Protein AF-R7URM2-F1 (afdb_monomer)

Structure (mmCIF, N/CA/C/O backbone):
data_AF-R7URM2-F1
#
_entry.id   AF-R7URM2-F1
#
loop_
_atom_site.group_PDB
_atom_site.id
_atom_site.type_symbol
_atom_site.label_atom_id
_atom_site.label_alt_id
_atom_site.label_comp_id
_atom_site.label_asym_id
_atom_site.label_entity_id
_atom_site.label_seq_id
_atom_site.pdbx_PDB_ins_code
_atom_site.Cartn_x
_atom_site.Cartn_y
_atom_site.Cartn_z
_atom_site.occupancy
_atom_site.B_iso_or_equiv
_atom_site.auth_seq_id
_atom_site.auth_comp_id
_atom_site.auth_asym_id
_atom_site.auth_atom_id
_atom_site.pdbx_PDB_model_num
ATOM 1 N N . MET A 1 1 ? 56.863 5.793 -60.983 1.00 62.78 1 MET A N 1
ATOM 2 C CA . MET A 1 1 ? 55.688 6.702 -61.027 1.00 62.78 1 MET A CA 1
ATOM 3 C C . MET A 1 1 ? 54.328 5.984 -60.903 1.00 62.78 1 MET A C 1
ATOM 5 O O . MET A 1 1 ? 53.513 6.451 -60.119 1.00 62.78 1 MET A O 1
ATOM 9 N N . LYS A 1 2 ? 54.065 4.848 -61.581 1.00 75.06 2 LYS A N 1
ATOM 10 C CA . LYS A 1 2 ? 52.744 4.160 -61.573 1.00 75.06 2 LYS A CA 1
ATOM 11 C C . LYS A 1 2 ? 52.241 3.665 -60.198 1.00 75.06 2 LYS A C 1
ATOM 13 O O . LYS A 1 2 ? 51.078 3.870 -59.874 1.00 75.06 2 LYS A O 1
ATOM 18 N N . MET A 1 3 ? 53.101 3.089 -59.351 1.00 89.75 3 MET A N 1
ATOM 19 C CA . MET A 1 3 ? 52.667 2.522 -58.055 1.00 89.75 3 MET A CA 1
ATOM 20 C C . MET A 1 3 ? 52.126 3.564 -57.066 1.00 89.75 3 MET A C 1
ATOM 22 O O . MET A 1 3 ? 51.114 3.325 -56.411 1.00 89.75 3 MET A O 1
ATOM 26 N N . LYS A 1 4 ? 52.743 4.754 -56.998 1.00 92.50 4 LYS A N 1
ATOM 27 C CA . LYS A 1 4 ? 52.249 5.859 -56.154 1.00 92.50 4 LYS A CA 1
ATOM 28 C C . LYS A 1 4 ? 50.859 6.328 -56.598 1.00 92.50 4 LYS A C 1
ATOM 30 O O . LYS A 1 4 ? 50.016 6.628 -55.757 1.00 92.50 4 LYS A O 1
ATOM 35 N N . HIS A 1 5 ? 50.609 6.352 -57.908 1.00 93.31 5 HIS A N 1
ATOM 36 C CA . HIS A 1 5 ? 49.304 6.701 -58.464 1.00 93.31 5 HIS A CA 1
ATOM 37 C C . HIS A 1 5 ? 48.225 5.686 -58.053 1.00 93.31 5 HIS A C 1
ATOM 39 O O . HIS A 1 5 ? 47.186 6.092 -57.536 1.00 93.31 5 HIS A O 1
ATOM 45 N N . TYR A 1 6 ? 48.489 4.382 -58.189 1.00 94.81 6 TYR A N 1
ATOM 46 C CA . TYR A 1 6 ? 47.536 3.344 -57.776 1.00 94.81 6 TYR A CA 1
ATOM 47 C C . TYR A 1 6 ? 47.271 3.346 -56.273 1.00 94.81 6 TYR A C 1
ATOM 49 O O . TYR A 1 6 ? 46.119 3.248 -55.858 1.00 94.81 6 TYR A O 1
ATOM 57 N N . HIS A 1 7 ? 48.302 3.548 -55.451 1.00 95.75 7 HIS A N 1
ATOM 58 C CA . HIS A 1 7 ? 48.122 3.676 -54.008 1.00 95.75 7 HIS A CA 1
ATOM 59 C C . HIS A 1 7 ? 47.231 4.881 -53.645 1.00 95.75 7 HIS A C 1
ATOM 61 O O . HIS A 1 7 ? 46.330 4.774 -52.810 1.00 95.75 7 HIS A O 1
ATOM 67 N N . ARG A 1 8 ? 47.407 6.020 -54.331 1.00 95.69 8 ARG A N 1
ATOM 68 C CA . ARG A 1 8 ? 46.547 7.205 -54.171 1.00 95.69 8 ARG A CA 1
ATOM 69 C C . ARG A 1 8 ? 45.092 6.947 -54.586 1.00 95.69 8 ARG A C 1
ATOM 71 O O . ARG A 1 8 ? 44.169 7.428 -53.930 1.00 95.69 8 ARG A O 1
ATOM 78 N N . MET A 1 9 ? 44.865 6.190 -55.658 1.00 95.88 9 MET A N 1
ATOM 79 C CA . MET A 1 9 ? 43.507 5.815 -56.073 1.00 95.88 9 MET A CA 1
ATOM 80 C C . MET A 1 9 ? 42.862 4.849 -55.069 1.00 95.88 9 MET A C 1
ATOM 82 O O . MET A 1 9 ? 41.741 5.089 -54.622 1.00 95.88 9 MET A O 1
ATOM 86 N N . ALA A 1 10 ? 43.595 3.825 -54.622 1.00 96.19 10 ALA A N 1
ATOM 87 C CA . ALA A 1 10 ? 43.115 2.855 -53.638 1.00 96.19 10 ALA A CA 1
ATOM 88 C C . ALA A 1 10 ? 42.729 3.519 -52.306 1.00 96.19 10 ALA A C 1
ATOM 90 O O . ALA A 1 10 ? 41.652 3.263 -51.772 1.00 96.19 10 ALA A O 1
ATOM 91 N N . THR A 1 11 ? 43.563 4.426 -51.794 1.00 96.50 11 THR A N 1
ATOM 92 C CA . THR A 1 11 ? 43.277 5.176 -50.556 1.00 96.50 11 THR A CA 1
ATOM 93 C C . THR A 1 11 ? 42.052 6.084 -50.686 1.00 96.50 11 THR A C 1
ATOM 95 O O . THR A 1 11 ? 41.256 6.168 -49.750 1.00 96.50 11 THR A O 1
ATOM 98 N N . THR A 1 12 ? 41.837 6.706 -51.850 1.00 96.88 12 THR A N 1
ATOM 99 C CA . THR A 1 12 ? 40.620 7.491 -52.133 1.00 96.88 12 THR A CA 1
ATOM 100 C C . THR A 1 12 ? 39.363 6.618 -52.083 1.00 96.88 12 THR A C 1
ATOM 102 O O . THR A 1 12 ? 38.385 6.982 -51.422 1.00 96.88 12 THR A O 1
ATOM 105 N N . ILE A 1 13 ? 39.400 5.439 -52.714 1.00 96.69 13 ILE A N 1
ATOM 106 C CA . ILE A 1 13 ? 38.293 4.466 -52.709 1.00 96.69 13 ILE A CA 1
ATOM 107 C C . ILE A 1 13 ? 38.030 3.952 -51.286 1.00 96.69 13 ILE A C 1
ATOM 109 O O . ILE A 1 13 ? 36.896 3.941 -50.813 1.00 96.69 13 ILE A O 1
ATOM 113 N N . GLN A 1 14 ? 39.078 3.591 -50.547 1.00 97.00 14 GLN A N 1
ATOM 114 C CA . GLN A 1 14 ? 38.947 3.109 -49.171 1.00 97.00 14 GLN A CA 1
ATOM 115 C C . GLN A 1 14 ? 38.385 4.184 -48.233 1.00 97.00 14 GLN A C 1
ATOM 117 O O . GLN A 1 14 ? 37.524 3.888 -47.405 1.00 97.00 14 GLN A O 1
ATOM 122 N N . LYS A 1 15 ? 38.839 5.438 -48.353 1.00 97.12 15 LYS A N 1
ATOM 123 C CA . LYS A 1 15 ? 38.337 6.563 -47.549 1.00 97.12 15 LYS A CA 1
ATOM 124 C C . LYS A 1 15 ? 36.860 6.836 -47.830 1.00 97.12 15 LYS A C 1
ATOM 126 O O . LYS A 1 15 ? 36.086 7.017 -46.890 1.00 97.12 15 LYS A O 1
ATOM 131 N N . THR A 1 16 ? 36.469 6.865 -49.103 1.00 96.56 16 THR A N 1
ATOM 132 C CA . THR A 1 16 ? 35.073 7.098 -49.505 1.00 96.56 16 THR A CA 1
ATOM 133 C C . THR A 1 16 ? 34.161 5.966 -49.040 1.00 96.56 16 THR A C 1
ATOM 135 O O . THR A 1 16 ? 33.130 6.247 -48.425 1.00 96.56 16 THR A O 1
ATOM 138 N N . TRP A 1 17 ? 34.578 4.707 -49.207 1.00 96.94 17 TRP A N 1
ATOM 139 C CA . TRP A 1 17 ? 33.838 3.546 -48.708 1.00 96.94 17 TRP A CA 1
ATOM 140 C C . TRP A 1 17 ? 33.689 3.549 -47.185 1.00 96.94 17 TRP A C 1
ATOM 142 O O . TRP A 1 17 ? 32.575 3.420 -46.683 1.00 96.94 17 TRP A O 1
ATOM 152 N N . ARG A 1 18 ? 34.779 3.766 -46.433 1.00 96.31 18 ARG A N 1
ATOM 153 C CA . ARG A 1 18 ? 34.731 3.851 -44.961 1.00 96.31 18 ARG A CA 1
ATOM 154 C C . ARG A 1 18 ? 33.783 4.957 -44.499 1.00 96.31 18 ARG A C 1
ATOM 156 O O . ARG A 1 18 ? 32.964 4.727 -43.618 1.00 96.31 18 ARG A O 1
ATOM 163 N N . GLY A 1 19 ? 33.835 6.131 -45.132 1.00 95.06 19 GLY A N 1
ATOM 164 C CA . GLY A 1 19 ? 32.921 7.234 -44.827 1.00 95.06 19 GLY A CA 1
ATOM 165 C C . GLY A 1 19 ? 31.451 6.897 -45.100 1.00 95.06 19 GLY A C 1
ATOM 166 O O . GLY A 1 19 ? 30.586 7.223 -44.287 1.00 95.06 19 GLY A O 1
ATOM 167 N N . PHE A 1 20 ? 31.162 6.233 -46.221 1.00 94.19 20 PHE A N 1
ATOM 168 C CA . PHE A 1 20 ? 29.819 5.744 -46.542 1.00 94.19 20 PHE A CA 1
ATOM 169 C C . PHE A 1 20 ? 29.335 4.704 -45.523 1.00 94.19 20 PHE A C 1
ATOM 171 O O . PHE A 1 20 ? 28.251 4.860 -44.961 1.00 94.19 20 PHE A O 1
ATOM 178 N N . TYR A 1 21 ? 30.156 3.690 -45.243 1.00 95.06 21 TYR A N 1
ATOM 179 C CA . TYR A 1 21 ? 29.833 2.605 -44.321 1.00 95.06 21 TYR A CA 1
ATOM 180 C C . TYR A 1 21 ? 29.508 3.137 -42.923 1.00 95.06 21 TYR A C 1
ATOM 182 O O . TYR A 1 21 ? 28.453 2.824 -42.373 1.00 95.06 21 TYR A O 1
ATOM 190 N N . THR A 1 22 ? 30.359 4.011 -42.376 1.00 94.75 22 THR A N 1
ATOM 191 C CA . THR A 1 22 ? 30.149 4.582 -41.042 1.00 94.75 22 THR A CA 1
ATOM 192 C C . THR A 1 22 ? 28.857 5.392 -40.973 1.00 94.75 22 THR A C 1
ATOM 194 O O . THR A 1 22 ? 28.083 5.201 -40.042 1.00 94.75 22 THR A O 1
ATOM 197 N N . ARG A 1 23 ? 28.564 6.254 -41.957 1.00 92.12 23 ARG A N 1
ATOM 198 C CA . ARG A 1 23 ? 27.331 7.066 -41.950 1.00 92.12 23 ARG A CA 1
ATOM 199 C C . ARG A 1 23 ? 26.058 6.238 -42.122 1.00 92.12 23 ARG A C 1
ATOM 201 O O . ARG A 1 23 ? 25.012 6.638 -41.623 1.00 92.12 23 ARG A O 1
ATOM 208 N N . LYS A 1 24 ? 26.134 5.111 -42.833 1.00 90.56 24 LYS A N 1
ATOM 209 C CA . LYS A 1 24 ? 24.971 4.258 -43.093 1.00 90.56 24 LYS A CA 1
ATOM 210 C C . LYS A 1 24 ? 24.698 3.270 -41.958 1.00 90.56 24 LYS A C 1
ATOM 212 O O . LYS A 1 24 ? 23.541 3.122 -41.573 1.00 90.56 24 LYS A O 1
ATOM 217 N N . TYR A 1 25 ? 25.737 2.618 -41.435 1.00 91.25 25 TYR A N 1
ATOM 218 C CA . TYR A 1 25 ? 25.585 1.456 -40.551 1.00 91.25 25 TYR A CA 1
ATOM 219 C C . TYR A 1 25 ? 26.038 1.679 -39.107 1.00 91.25 25 TYR A C 1
ATOM 221 O O . TYR A 1 25 ? 25.543 0.991 -38.224 1.00 91.25 25 TYR A O 1
ATOM 229 N N . VAL A 1 26 ? 26.950 2.620 -38.846 1.00 91.69 26 VAL A N 1
ATOM 230 C CA . VAL A 1 26 ? 27.493 2.838 -37.491 1.00 91.69 26 VAL A CA 1
ATOM 231 C C . VAL A 1 26 ? 26.848 4.060 -36.839 1.00 91.69 26 VAL A C 1
ATOM 233 O O . VAL A 1 26 ? 26.202 3.958 -35.802 1.00 91.69 26 VAL A O 1
ATOM 236 N N . SER A 1 27 ? 26.973 5.218 -37.483 1.00 90.31 27 SER A N 1
ATOM 237 C CA . SER A 1 27 ? 26.549 6.521 -36.970 1.00 90.31 27 SER A CA 1
ATOM 238 C C . SER A 1 27 ? 25.488 7.132 -37.879 1.00 90.31 27 SER A C 1
ATOM 240 O O . SER A 1 27 ? 25.691 8.191 -38.477 1.00 90.31 27 SER A O 1
ATOM 242 N N . ASN A 1 28 ? 24.351 6.445 -38.007 1.00 92.12 28 ASN A N 1
ATOM 243 C CA . ASN A 1 28 ? 23.217 6.956 -38.769 1.00 92.12 28 ASN A CA 1
ATOM 244 C C . ASN A 1 28 ? 22.539 8.099 -37.995 1.00 92.12 28 ASN A C 1
ATOM 246 O O . ASN A 1 28 ? 21.813 7.899 -37.022 1.00 92.12 28 ASN A O 1
ATOM 250 N N . TYR A 1 29 ? 22.811 9.324 -38.439 1.00 90.88 29 TYR A N 1
ATOM 251 C CA . TYR A 1 29 ? 22.284 10.543 -37.831 1.00 90.88 29 TYR A CA 1
ATOM 252 C C . TYR A 1 29 ? 20.750 10.583 -37.832 1.00 90.88 29 TYR A C 1
ATOM 254 O O . TYR A 1 29 ? 20.144 10.925 -36.820 1.00 90.88 29 TYR A O 1
ATOM 262 N N . TYR A 1 30 ? 20.115 10.205 -38.944 1.00 93.00 30 TYR A N 1
ATOM 263 C CA . TYR A 1 30 ? 18.665 10.319 -39.098 1.00 93.00 30 TYR A CA 1
ATOM 264 C C . TYR A 1 30 ? 17.908 9.311 -38.234 1.00 93.00 30 TYR A C 1
ATOM 266 O O . TYR A 1 30 ? 16.884 9.666 -37.653 1.00 93.00 30 TYR A O 1
ATOM 274 N N . SER A 1 31 ? 18.412 8.079 -38.103 1.00 93.19 31 SER A N 1
ATOM 275 C CA . SER A 1 31 ? 17.797 7.098 -37.202 1.00 93.19 31 SER A CA 1
ATOM 276 C C . SER A 1 31 ? 17.913 7.542 -35.745 1.00 93.19 31 SER A C 1
ATOM 278 O O . SER A 1 31 ? 16.924 7.508 -35.015 1.00 93.19 31 SER A O 1
ATOM 280 N N . ARG A 1 32 ? 19.087 8.042 -35.335 1.00 93.94 32 ARG A N 1
ATOM 281 C CA . ARG A 1 32 ? 19.296 8.574 -33.984 1.00 93.94 32 ARG A CA 1
ATOM 282 C C . ARG A 1 32 ? 18.416 9.792 -33.706 1.00 93.94 32 ARG A C 1
ATOM 284 O O . ARG A 1 32 ? 17.841 9.875 -32.628 1.00 93.94 32 ARG A O 1
ATOM 291 N N . LYS A 1 33 ? 18.282 10.710 -34.667 1.00 96.12 33 LYS A N 1
ATOM 292 C CA . LYS A 1 33 ? 17.407 11.883 -34.548 1.00 96.12 33 LYS A CA 1
ATOM 293 C C . LYS A 1 33 ? 15.951 11.467 -34.316 1.00 96.12 33 LYS A C 1
ATOM 295 O O . LYS A 1 33 ? 15.367 11.896 -33.329 1.00 96.12 33 LYS A O 1
ATOM 300 N N . ARG A 1 34 ? 15.417 10.556 -35.140 1.00 96.62 34 ARG A N 1
ATOM 301 C CA . ARG A 1 34 ? 14.052 10.020 -34.974 1.00 96.62 34 ARG A CA 1
ATOM 302 C C . ARG A 1 34 ? 13.847 9.338 -33.624 1.00 96.62 34 ARG A C 1
ATOM 304 O O . ARG A 1 34 ? 12.803 9.501 -33.007 1.00 96.62 34 ARG A O 1
ATOM 311 N N . TYR A 1 35 ? 14.839 8.579 -33.160 1.00 96.75 35 TYR A N 1
ATOM 312 C CA . TYR A 1 35 ? 14.781 7.942 -31.847 1.00 96.75 35 TYR A CA 1
ATOM 313 C C . TYR A 1 35 ? 14.684 8.972 -30.714 1.00 96.75 35 TYR A C 1
ATOM 315 O O . TYR A 1 35 ? 13.830 8.841 -29.843 1.00 96.75 35 TYR A O 1
ATOM 323 N N . LEU A 1 36 ? 15.522 10.013 -30.743 1.00 98.00 36 LEU A N 1
ATOM 324 C CA . LEU A 1 36 ? 15.504 11.074 -29.733 1.00 98.00 36 LEU A CA 1
ATOM 325 C C . LEU A 1 36 ? 14.204 11.888 -29.767 1.00 98.00 36 LEU A C 1
ATOM 327 O O . LEU A 1 36 ? 13.668 12.214 -28.713 1.00 98.00 36 LEU A O 1
ATOM 331 N N . GLU A 1 37 ? 13.670 12.174 -30.954 1.00 97.94 37 GLU A N 1
ATOM 332 C CA . GLU A 1 37 ? 12.354 12.810 -31.111 1.00 97.94 37 GLU A CA 1
ATOM 333 C C . GLU A 1 37 ? 11.242 11.934 -30.517 1.00 97.94 37 GLU A C 1
ATOM 335 O O . GLU A 1 37 ? 10.416 12.422 -29.749 1.00 97.94 37 GLU A O 1
ATOM 340 N N . GLY A 1 38 ? 11.268 10.625 -30.786 1.00 98.12 38 GLY A N 1
ATOM 341 C CA . GLY A 1 38 ? 10.330 9.674 -30.192 1.00 98.12 38 GLY A CA 1
ATOM 342 C C . GLY A 1 38 ? 10.449 9.580 -28.669 1.00 98.12 38 GLY A C 1
ATOM 343 O O . GLY A 1 38 ? 9.434 9.490 -27.984 1.00 98.12 38 GLY A O 1
ATOM 344 N N . LEU A 1 39 ? 11.668 9.640 -28.120 1.00 98.12 39 LEU A N 1
ATOM 345 C CA . LEU A 1 39 ? 11.875 9.708 -26.671 1.00 98.12 39 LEU A CA 1
ATOM 346 C C . LEU A 1 39 ? 11.301 10.987 -26.066 1.00 98.12 39 LEU A C 1
ATOM 348 O O . LEU A 1 39 ? 10.714 10.925 -24.993 1.00 98.12 39 LEU A O 1
ATOM 352 N N . LYS A 1 40 ? 11.443 12.128 -26.746 1.00 98.06 40 LYS A N 1
ATOM 353 C CA . LYS A 1 40 ? 10.883 13.395 -26.272 1.00 98.06 40 LYS A CA 1
ATOM 354 C C . LYS A 1 40 ? 9.361 13.303 -26.131 1.00 98.06 40 LYS A C 1
ATOM 356 O O . LYS A 1 40 ? 8.845 13.610 -25.065 1.00 98.06 40 LYS A O 1
ATOM 361 N N . ILE A 1 41 ? 8.683 12.789 -27.158 1.00 97.88 41 ILE A N 1
ATOM 362 C CA . ILE A 1 41 ? 7.225 12.592 -27.143 1.00 97.88 41 ILE A CA 1
ATOM 363 C C . ILE A 1 41 ? 6.817 11.628 -26.021 1.00 97.88 41 ILE A C 1
ATOM 365 O O . ILE A 1 41 ? 5.881 11.900 -25.280 1.00 97.88 41 ILE A O 1
ATOM 369 N N . LYS A 1 42 ? 7.535 10.508 -25.854 1.00 98.25 42 LYS A N 1
ATOM 370 C CA . LYS A 1 42 ? 7.252 9.553 -24.770 1.00 98.25 42 LYS A CA 1
ATOM 371 C C . LYS A 1 42 ? 7.427 10.164 -23.383 1.00 98.25 42 LYS A C 1
ATOM 373 O O . LYS A 1 42 ? 6.624 9.882 -22.505 1.00 98.25 42 LYS A O 1
ATOM 378 N N . ASN A 1 43 ? 8.460 10.980 -23.190 1.00 98.12 43 ASN A N 1
ATOM 379 C CA . ASN A 1 43 ? 8.671 11.671 -21.924 1.00 98.12 43 ASN A CA 1
ATOM 380 C C . ASN A 1 43 ? 7.540 12.664 -21.642 1.00 98.12 43 ASN A C 1
ATOM 382 O O . ASN A 1 43 ? 7.078 12.717 -20.513 1.00 98.12 43 ASN A O 1
ATOM 386 N N . GLU A 1 44 ? 7.080 13.412 -22.648 1.00 98.12 44 GLU A N 1
ATOM 387 C CA . GLU A 1 44 ? 5.936 14.325 -22.505 1.00 98.12 44 GLU A CA 1
ATOM 388 C C . GLU A 1 44 ? 4.661 13.565 -22.106 1.00 98.12 44 GLU A C 1
ATOM 390 O O . GLU A 1 44 ? 3.993 13.959 -21.157 1.00 98.12 44 GLU A O 1
ATOM 395 N N . ILE A 1 45 ? 4.375 12.424 -22.745 1.00 98.19 45 ILE A N 1
ATOM 396 C CA . ILE A 1 45 ? 3.242 11.561 -22.370 1.00 98.19 45 ILE A CA 1
ATOM 397 C C . ILE A 1 45 ? 3.382 11.069 -20.924 1.00 98.19 45 ILE A C 1
ATOM 399 O O . ILE A 1 45 ? 2.447 11.196 -20.143 1.00 98.19 45 ILE A O 1
ATOM 403 N N . MET A 1 46 ? 4.558 10.557 -20.551 1.00 98.25 46 MET A N 1
ATOM 404 C CA . MET A 1 46 ? 4.808 10.049 -19.200 1.00 98.25 46 MET A CA 1
ATOM 405 C C . MET A 1 46 ? 4.648 11.142 -18.135 1.00 98.25 46 MET A C 1
ATOM 407 O O . MET A 1 46 ? 4.151 10.868 -17.049 1.00 98.25 46 MET A O 1
ATOM 411 N N . LEU A 1 47 ? 5.080 12.374 -18.421 1.00 98.19 47 LEU A N 1
ATOM 412 C CA . LEU A 1 47 ? 4.911 13.496 -17.497 1.00 98.19 47 LEU A CA 1
ATOM 413 C C . LEU A 1 47 ? 3.429 13.813 -17.274 1.00 98.19 47 LEU A C 1
ATOM 415 O O . LEU A 1 47 ? 3.029 13.949 -16.122 1.00 98.19 47 LEU A O 1
ATOM 419 N N . ASN A 1 48 ? 2.626 13.842 -18.340 1.00 98.06 48 ASN A N 1
ATOM 420 C CA . ASN A 1 48 ? 1.183 14.064 -18.227 1.00 98.06 48 ASN A CA 1
ATOM 421 C C . ASN A 1 48 ? 0.495 12.933 -17.442 1.00 98.06 48 ASN A C 1
ATOM 423 O O . ASN A 1 48 ? -0.302 13.200 -16.551 1.00 98.06 48 ASN A O 1
ATOM 427 N N . GLU A 1 49 ? 0.845 11.670 -17.709 1.00 98.12 49 GLU A N 1
ATOM 428 C CA . GLU A 1 49 ? 0.306 10.519 -16.964 1.00 98.12 49 GLU A CA 1
ATOM 429 C C . GLU A 1 49 ? 0.642 10.593 -15.463 1.00 98.12 49 GLU A C 1
ATOM 431 O O . GLU A 1 49 ? -0.181 10.247 -14.614 1.00 98.12 49 GLU A O 1
ATOM 436 N N . LEU A 1 50 ? 1.852 11.045 -15.118 1.00 98.12 50 LEU A N 1
ATOM 437 C CA . LEU A 1 50 ? 2.265 11.224 -13.725 1.00 98.12 50 LEU A CA 1
ATOM 438 C C . LEU A 1 50 ? 1.522 12.375 -13.039 1.00 98.12 50 LEU A C 1
ATOM 440 O O . LEU A 1 50 ? 1.219 12.260 -11.852 1.00 98.12 50 LEU A O 1
ATOM 444 N N . GLU A 1 51 ? 1.241 13.456 -13.763 1.00 97.94 51 GLU A N 1
ATOM 445 C CA . GLU A 1 51 ? 0.457 14.589 -13.267 1.00 97.94 51 GLU A CA 1
ATOM 446 C C . GLU A 1 51 ? -0.991 14.167 -12.984 1.00 97.94 51 GLU A C 1
ATOM 448 O O . GLU A 1 51 ? -1.457 14.315 -11.855 1.00 97.94 51 GLU A O 1
ATOM 453 N N . GLU A 1 52 ? -1.654 13.510 -13.940 1.00 97.88 52 GLU A N 1
ATOM 454 C CA . GLU A 1 52 ? -3.010 12.970 -13.758 1.00 97.88 52 GLU A CA 1
ATOM 455 C C . GLU A 1 52 ? -3.085 11.993 -12.574 1.00 97.88 52 GLU A C 1
ATOM 457 O O . GLU A 1 52 ? -4.019 12.029 -11.768 1.00 97.88 52 GLU A O 1
ATOM 462 N N . TYR A 1 53 ? -2.084 11.120 -12.428 1.00 97.88 53 TYR A N 1
ATOM 463 C CA . TYR A 1 53 ? -2.023 10.186 -11.307 1.00 97.88 53 TYR A CA 1
ATOM 464 C C . TYR A 1 53 ? -1.840 10.900 -9.961 1.00 97.88 53 TYR A C 1
ATOM 466 O O . TYR A 1 53 ? -2.436 10.493 -8.959 1.00 97.88 53 TYR A O 1
ATOM 474 N N . ALA A 1 54 ? -1.029 11.961 -9.916 1.00 97.75 54 ALA A N 1
ATOM 475 C CA . ALA A 1 54 ? -0.845 12.760 -8.710 1.00 97.75 54 ALA A CA 1
ATOM 476 C C . ALA A 1 54 ? -2.159 13.435 -8.287 1.00 97.75 54 ALA A C 1
ATOM 478 O O . ALA A 1 54 ? -2.553 13.304 -7.127 1.00 97.75 54 ALA A O 1
ATOM 479 N N . GLU A 1 55 ? -2.883 14.049 -9.227 1.00 97.81 55 GLU A N 1
ATOM 480 C CA . GLU A 1 55 ? -4.191 14.665 -8.967 1.00 97.81 55 GLU A CA 1
ATOM 481 C C . GLU A 1 55 ? -5.212 13.647 -8.441 1.00 97.81 55 GLU A C 1
ATOM 483 O O . GLU A 1 55 ? -5.886 13.882 -7.433 1.00 97.81 55 GLU A O 1
ATOM 488 N N . GLN A 1 56 ? -5.305 12.476 -9.080 1.00 96.81 56 GLN A N 1
ATOM 489 C CA . GLN A 1 56 ? -6.189 11.399 -8.630 1.00 96.81 56 GLN A CA 1
ATOM 490 C C . GLN A 1 56 ? -5.848 10.954 -7.207 1.00 96.81 56 GLN A C 1
ATOM 492 O O . GLN A 1 56 ? -6.740 10.761 -6.376 1.00 96.81 56 GLN A O 1
ATOM 497 N N . GLN A 1 57 ? -4.560 10.812 -6.903 1.00 96.38 57 GLN A N 1
ATOM 498 C CA . GLN A 1 57 ? -4.112 10.395 -5.584 1.00 96.38 57 GLN A CA 1
ATOM 499 C C . GLN A 1 57 ? -4.447 11.441 -4.516 1.00 96.38 57 GLN A C 1
ATOM 501 O O . GLN A 1 57 ? -4.904 11.072 -3.430 1.00 96.38 57 GLN A O 1
ATOM 506 N N . GLU A 1 58 ? -4.270 12.729 -4.810 1.00 97.12 58 GLU A N 1
ATOM 507 C CA . GLU A 1 58 ? -4.655 13.821 -3.915 1.00 97.12 58 GLU A CA 1
ATOM 508 C C . GLU A 1 58 ? -6.155 13.783 -3.612 1.00 97.12 58 GLU A C 1
ATOM 510 O O . GLU A 1 58 ? -6.529 13.698 -2.436 1.00 97.12 58 GLU A O 1
ATOM 515 N N . GLN A 1 59 ? -7.001 13.689 -4.642 1.00 97.00 59 GLN A N 1
ATOM 516 C CA . GLN A 1 59 ? -8.455 13.564 -4.490 1.00 97.00 59 GLN A CA 1
ATOM 517 C C . GLN A 1 59 ? -8.839 12.339 -3.652 1.00 97.00 59 GLN A C 1
ATOM 519 O O . GLN A 1 59 ? -9.649 12.430 -2.726 1.00 97.00 59 GLN A O 1
ATOM 524 N N . MET A 1 60 ? -8.225 11.182 -3.914 1.00 95.44 60 MET A N 1
ATOM 525 C CA . MET A 1 60 ? -8.458 9.974 -3.121 1.00 95.44 60 MET A CA 1
ATOM 526 C C . MET A 1 60 ? -8.058 10.165 -1.656 1.00 95.44 60 MET A C 1
ATOM 528 O O . MET A 1 60 ? -8.745 9.666 -0.757 1.00 95.44 60 MET A O 1
ATOM 532 N N . THR A 1 61 ? -6.957 10.872 -1.389 1.00 96.44 61 THR A N 1
ATOM 533 C CA . THR A 1 61 ? -6.536 11.151 -0.013 1.00 96.44 61 THR A CA 1
ATOM 534 C C . THR A 1 61 ? -7.508 12.083 0.698 1.00 96.44 61 THR A C 1
ATOM 536 O O . THR A 1 61 ? -7.784 11.861 1.876 1.00 96.44 61 THR A O 1
ATOM 539 N N . GLU A 1 62 ? -8.055 13.076 0.001 1.00 97.25 62 GLU A N 1
ATOM 540 C CA . GLU A 1 62 ? -9.028 14.023 0.540 1.00 97.25 62 GLU A CA 1
ATOM 541 C C . GLU A 1 62 ? -10.354 13.330 0.854 1.00 97.25 62 GLU A C 1
ATOM 543 O O . GLU A 1 62 ? -10.794 13.338 2.003 1.00 97.25 62 GLU A O 1
ATOM 548 N N . ILE A 1 63 ? -10.886 12.549 -0.091 1.00 97.69 63 ILE A N 1
ATOM 549 C CA . ILE A 1 63 ? -12.069 11.705 0.128 1.00 97.69 63 ILE A CA 1
ATOM 550 C C . ILE A 1 63 ? -11.856 10.765 1.323 1.00 97.69 63 ILE A C 1
ATOM 552 O O . ILE A 1 63 ? -12.742 10.583 2.162 1.00 97.69 63 ILE A O 1
ATOM 556 N N . LYS A 1 64 ? -10.671 10.155 1.442 1.00 97.44 64 LYS A N 1
ATOM 557 C CA . LYS A 1 64 ? -10.354 9.261 2.562 1.00 97.44 64 LYS A CA 1
ATOM 558 C C . LYS A 1 64 ? -10.295 10.005 3.896 1.00 97.44 64 LYS A C 1
ATOM 560 O O . LYS A 1 64 ? -10.766 9.454 4.894 1.00 97.44 64 LYS A O 1
ATOM 565 N N . LYS A 1 65 ? -9.732 11.217 3.928 1.00 97.50 65 LYS A N 1
ATOM 566 C CA . LYS A 1 65 ? -9.714 12.080 5.119 1.00 97.50 65 LYS A CA 1
ATOM 567 C C . LYS A 1 65 ? -11.138 12.440 5.536 1.00 97.50 65 LYS A C 1
ATOM 569 O O . LYS A 1 65 ? -11.463 12.255 6.704 1.00 97.50 65 LYS A O 1
ATOM 574 N N . ASP A 1 66 ? -11.997 12.825 4.597 1.00 96.88 66 ASP A N 1
ATOM 575 C CA . ASP A 1 66 ? -13.400 13.156 4.869 1.00 96.88 66 ASP A CA 1
ATOM 576 C C . ASP A 1 66 ? -14.179 11.960 5.415 1.00 96.88 66 ASP A C 1
ATOM 578 O O . ASP A 1 66 ? -14.932 12.074 6.385 1.00 96.88 66 ASP A O 1
ATOM 582 N N . ILE A 1 67 ? -13.986 10.777 4.824 1.00 97.38 67 ILE A N 1
ATOM 583 C CA . ILE A 1 67 ? -14.602 9.537 5.310 1.00 97.38 67 ILE A CA 1
ATOM 584 C C . ILE A 1 67 ? -14.115 9.215 6.726 1.00 97.38 67 ILE A C 1
ATOM 586 O O . ILE A 1 67 ? -14.918 8.820 7.572 1.00 97.38 67 ILE A O 1
ATOM 590 N N . ASP A 1 68 ? -12.819 9.360 7.001 1.00 96.94 68 ASP A N 1
ATOM 591 C CA . ASP A 1 68 ? -12.249 9.112 8.327 1.00 96.94 68 ASP A CA 1
ATOM 592 C C . ASP A 1 68 ? -12.764 10.117 9.367 1.00 96.94 68 ASP A C 1
ATOM 594 O O . ASP A 1 68 ? -13.164 9.719 10.461 1.00 96.94 68 ASP A O 1
ATOM 598 N N . GLN A 1 69 ? -12.850 11.400 9.013 1.00 95.75 69 GLN A N 1
ATOM 599 C CA . GLN A 1 69 ? -13.447 12.434 9.858 1.00 95.75 69 GLN A CA 1
ATOM 600 C C . GLN A 1 69 ? -14.918 12.131 10.157 1.00 95.75 69 GLN A C 1
ATOM 602 O O . GLN A 1 69 ? -15.308 12.123 11.325 1.00 95.75 69 GLN A O 1
ATOM 607 N N . LYS A 1 70 ? -15.719 11.780 9.141 1.00 93.44 70 LYS A N 1
ATOM 608 C CA . LYS A 1 70 ? -17.124 11.373 9.319 1.00 93.44 70 LYS A CA 1
ATOM 609 C C . LYS A 1 70 ? -17.255 10.146 10.219 1.00 93.44 70 LYS A C 1
ATOM 611 O O . LYS A 1 70 ? -18.114 10.126 11.095 1.00 93.44 70 LYS A O 1
ATOM 616 N N . LYS A 1 71 ? -16.387 9.141 10.061 1.00 93.62 71 LYS A N 1
ATOM 617 C CA . LYS A 1 71 ? -16.366 7.944 10.922 1.00 93.62 71 LYS A CA 1
ATOM 618 C C . LYS A 1 71 ? -15.9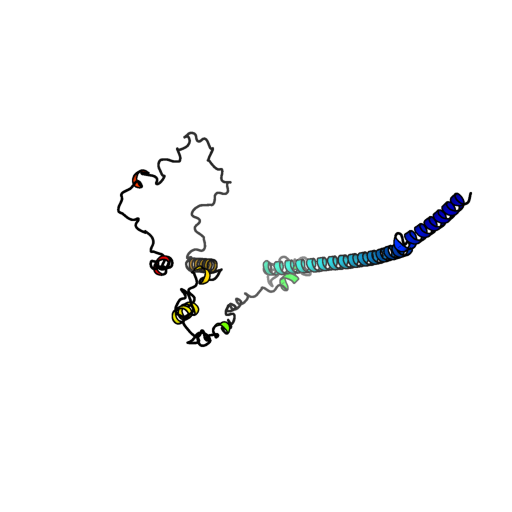87 8.268 12.362 1.00 93.62 71 LYS A C 1
ATOM 620 O O . LYS A 1 71 ? -16.591 7.722 13.284 1.00 93.62 71 LYS A O 1
ATOM 625 N N . LYS A 1 72 ? -14.992 9.133 12.570 1.00 94.50 72 LYS A N 1
ATOM 626 C CA . LYS A 1 72 ? -14.594 9.602 13.904 1.00 94.50 72 LYS A CA 1
ATOM 627 C C . LYS A 1 72 ? -15.734 10.354 14.574 1.00 94.50 72 LYS A C 1
ATOM 629 O O . LYS A 1 72 ? -16.012 10.083 15.739 1.00 94.50 72 LYS A O 1
ATOM 634 N N . LE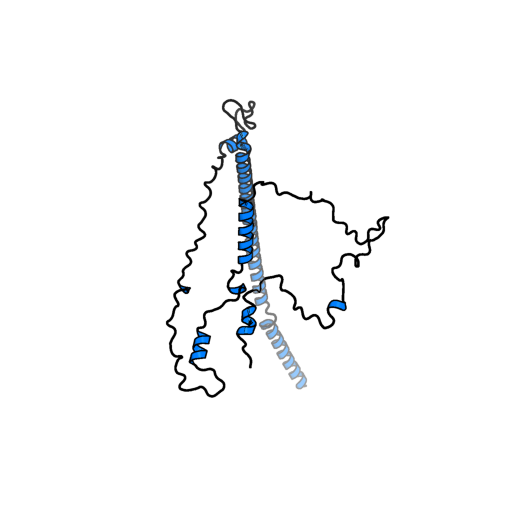U A 1 73 ? -16.406 11.229 13.829 1.00 93.50 73 LEU A N 1
ATOM 635 C CA . LEU A 1 73 ? -17.562 11.977 14.304 1.00 93.50 73 LEU A CA 1
ATOM 636 C C . LEU A 1 73 ? -18.713 11.039 14.678 1.00 93.50 73 LEU A C 1
ATOM 638 O O . LEU A 1 73 ? -19.190 11.103 15.800 1.00 93.50 73 LEU A O 1
ATOM 642 N N . ASP A 1 74 ? -19.080 10.097 13.809 1.00 92.00 74 ASP A N 1
ATOM 643 C CA . ASP A 1 74 ? -20.116 9.094 14.093 1.00 92.00 74 ASP A CA 1
ATOM 644 C C . ASP A 1 74 ? -19.762 8.242 15.325 1.00 92.00 74 ASP A C 1
ATOM 646 O O . ASP A 1 74 ? -20.561 8.084 16.246 1.00 92.00 74 ASP A O 1
ATOM 650 N N . THR A 1 75 ? -18.516 7.769 15.415 1.00 91.81 75 THR A N 1
ATOM 651 C CA . THR A 1 75 ? -18.030 7.017 16.584 1.00 91.81 75 THR A CA 1
ATOM 652 C C . THR A 1 75 ? -18.115 7.851 17.864 1.00 91.81 75 THR A C 1
ATOM 654 O O . THR A 1 75 ? -18.505 7.338 18.916 1.00 91.81 75 THR A O 1
ATOM 657 N N . PHE A 1 76 ? -17.741 9.130 17.793 1.00 93.50 76 PHE A N 1
ATOM 658 C CA . PHE A 1 76 ? -17.851 10.065 18.905 1.00 93.50 76 PHE A CA 1
ATOM 659 C C . PHE A 1 76 ? -19.314 10.265 19.304 1.00 93.50 76 PHE A C 1
ATOM 661 O O . PHE A 1 76 ? -19.630 10.136 20.486 1.00 93.50 76 PHE A O 1
ATOM 668 N N . SER A 1 77 ? -20.208 10.501 18.344 1.00 93.06 77 SER A N 1
ATOM 669 C CA . SER A 1 77 ? -21.629 10.715 18.599 1.00 93.06 77 SER A CA 1
ATOM 670 C C . SER A 1 77 ? -22.288 9.492 19.236 1.00 93.06 77 SER A C 1
ATOM 672 O O . SER A 1 77 ? -23.016 9.633 20.212 1.00 93.06 77 SER A O 1
ATOM 674 N N . ARG A 1 78 ? -21.966 8.275 18.779 1.00 88.69 78 ARG A N 1
ATOM 675 C CA . ARG A 1 78 ? -22.469 7.029 19.390 1.00 88.69 78 ARG A CA 1
ATOM 676 C C . ARG A 1 78 ? -22.035 6.877 20.848 1.00 88.69 78 ARG A C 1
ATOM 678 O O . ARG A 1 78 ? -22.846 6.540 21.711 1.00 88.69 78 ARG A O 1
ATOM 685 N N . LYS A 1 79 ? -20.756 7.140 21.139 1.00 90.69 79 LYS A N 1
ATOM 686 C CA . LYS A 1 79 ? -20.203 7.041 22.501 1.00 90.69 79 LYS A CA 1
ATOM 687 C C . LYS A 1 79 ? -20.763 8.109 23.437 1.00 90.69 79 LYS A C 1
ATOM 689 O O . LYS A 1 79 ? -21.003 7.822 24.603 1.00 90.69 79 LYS A O 1
ATOM 694 N N . ASN A 1 80 ? -20.980 9.313 22.918 1.00 92.25 80 ASN A N 1
ATOM 695 C CA . ASN A 1 80 ? -21.364 10.486 23.699 1.00 92.25 80 ASN A CA 1
ATOM 696 C C . ASN A 1 80 ? -22.836 10.883 23.514 1.00 92.25 80 ASN A C 1
ATOM 698 O O . ASN A 1 80 ? -23.201 12.018 23.804 1.00 92.25 80 ASN A O 1
ATOM 702 N N . HIS A 1 81 ? -23.694 9.967 23.056 1.00 89.19 81 HIS A N 1
ATOM 703 C CA . HIS A 1 81 ? -25.118 10.229 22.802 1.00 89.19 81 HIS A CA 1
ATOM 704 C C . HIS A 1 81 ? -25.862 10.777 24.033 1.00 89.19 81 HIS A C 1
ATOM 706 O O . HIS A 1 81 ? -26.878 11.444 23.895 1.00 89.19 81 HIS A O 1
ATOM 712 N N . TYR A 1 82 ? -25.366 10.513 25.243 1.00 89.38 82 TYR A N 1
ATOM 713 C CA . TYR A 1 82 ? -25.951 11.001 26.492 1.00 89.38 82 TYR A CA 1
ATOM 714 C C . TYR A 1 82 ? -25.798 12.520 26.689 1.00 89.38 82 TYR A C 1
ATOM 716 O O . TYR A 1 82 ? -26.444 13.082 27.565 1.00 89.38 82 TYR A O 1
ATOM 724 N N . LEU A 1 83 ? -24.950 13.193 25.901 1.00 92.69 83 LEU A N 1
ATOM 725 C CA . LEU A 1 83 ? -24.780 14.652 25.939 1.00 92.69 83 LEU A CA 1
ATOM 726 C C . LEU A 1 83 ? -25.905 15.419 25.222 1.00 92.69 83 LEU A C 1
ATOM 728 O O . LEU A 1 83 ? -25.904 16.651 25.242 1.00 92.69 83 LEU A O 1
ATOM 732 N N . LEU A 1 84 ? -26.829 14.697 24.586 1.00 92.69 84 LEU A N 1
ATOM 733 C CA . LEU A 1 84 ? -27.985 15.214 23.859 1.00 92.69 84 LEU A CA 1
ATOM 734 C C . LEU A 1 84 ? -28.971 15.952 24.777 1.00 92.69 84 LEU A C 1
ATOM 736 O O . LEU A 1 84 ? -29.186 15.557 25.924 1.00 92.69 84 LEU A O 1
ATOM 740 N N . SER A 1 85 ? -29.648 16.972 24.249 1.00 92.38 85 SER A N 1
ATOM 741 C CA . SER A 1 85 ? -30.811 17.574 24.901 1.00 92.38 85 SER A CA 1
ATOM 742 C C . SER A 1 85 ? -31.910 16.560 25.180 1.00 92.38 85 SER A C 1
ATOM 744 O O . SER A 1 85 ? -32.319 15.789 24.312 1.00 92.38 85 SER A O 1
ATOM 746 N N . THR A 1 86 ? -32.482 16.670 26.373 1.00 89.94 86 THR A N 1
ATOM 747 C CA . THR A 1 86 ? -33.748 16.034 26.734 1.00 89.94 86 THR A CA 1
ATOM 748 C C . THR A 1 86 ? -34.867 17.074 26.738 1.00 89.94 86 THR A C 1
ATOM 750 O O . THR A 1 86 ? -34.621 18.273 26.613 1.00 89.94 86 THR A O 1
ATOM 753 N N . VAL A 1 87 ? -36.114 16.625 26.901 1.00 88.38 87 VAL A N 1
ATOM 754 C CA . VAL A 1 87 ? -37.277 17.523 27.017 1.00 88.38 87 VAL A CA 1
ATOM 755 C C . VAL A 1 87 ? -37.157 18.452 28.232 1.00 88.38 87 VAL A C 1
ATOM 757 O O . VAL A 1 87 ? -37.618 19.586 28.183 1.00 88.38 87 VAL A O 1
ATOM 760 N N . VAL A 1 88 ? -36.535 17.975 29.316 1.00 91.31 88 VAL A N 1
ATOM 761 C CA . VAL A 1 88 ? -36.467 18.690 30.600 1.00 91.31 88 VAL A CA 1
ATOM 762 C C . VAL A 1 88 ? -35.178 19.501 30.740 1.00 91.31 88 VAL A C 1
ATOM 764 O O . VAL A 1 88 ? -35.209 20.599 31.287 1.00 91.31 88 VAL A O 1
ATOM 767 N N . GLN A 1 89 ? -34.049 18.983 30.246 1.00 89.75 89 GLN A N 1
ATOM 768 C CA . GLN A 1 89 ? -32.740 19.619 30.390 1.00 89.75 89 GLN A CA 1
ATOM 769 C C . GLN A 1 89 ? -32.044 19.780 29.028 1.00 89.75 89 GLN A C 1
ATOM 771 O O . GLN A 1 89 ? -31.910 18.787 28.297 1.00 89.75 89 GLN A O 1
ATOM 776 N N . PRO A 1 90 ? -31.555 20.991 28.688 1.00 90.50 90 PRO A N 1
ATOM 777 C CA . PRO A 1 90 ? -30.756 21.191 27.488 1.00 90.50 90 PRO A CA 1
ATOM 778 C C . PRO A 1 90 ? -29.421 20.432 27.573 1.00 90.50 90 PRO A C 1
ATOM 780 O O . PRO A 1 90 ? -28.805 20.349 28.636 1.00 90.50 90 PRO A O 1
ATOM 783 N N . GLY A 1 91 ? -28.993 19.860 26.448 1.00 91.00 91 GLY A N 1
ATOM 784 C CA . GLY A 1 91 ? -27.735 19.143 26.302 1.00 91.00 91 GLY A CA 1
ATOM 785 C C . GLY A 1 91 ? -26.567 20.110 26.183 1.00 91.00 91 GLY A C 1
ATOM 786 O O . GLY A 1 91 ? -26.749 21.316 26.010 1.00 91.00 91 GLY A O 1
ATOM 787 N N . VAL A 1 92 ? -25.347 19.580 26.240 1.00 94.06 92 VAL A N 1
ATOM 788 C CA . VAL A 1 92 ? -24.126 20.407 26.236 1.00 94.06 92 VAL A CA 1
ATOM 789 C C . VAL A 1 92 ? -24.019 21.255 24.962 1.00 94.06 92 VAL A C 1
ATOM 791 O O . VAL A 1 92 ? -23.526 22.381 25.011 1.00 94.06 92 VAL A O 1
ATOM 794 N N . PHE A 1 93 ? -24.533 20.748 23.838 1.00 93.69 93 PHE A N 1
ATOM 795 C CA . PHE A 1 93 ? -24.489 21.416 22.534 1.00 93.69 93 PHE A CA 1
ATOM 796 C C . PHE A 1 93 ? -25.763 22.209 22.199 1.00 93.69 93 PHE A C 1
ATOM 798 O O . PHE A 1 93 ? -25.881 22.761 21.106 1.00 93.69 93 PHE A O 1
ATOM 805 N N . ASN A 1 94 ? -26.700 22.339 23.141 1.00 92.94 94 ASN A N 1
ATOM 806 C CA . ASN A 1 94 ? -27.898 23.159 22.989 1.00 92.94 94 ASN A CA 1
ATOM 807 C C . ASN A 1 94 ? -27.915 24.280 24.036 1.00 92.94 94 ASN A C 1
ATOM 809 O O . ASN A 1 94 ? -28.557 24.188 25.081 1.00 92.94 94 ASN A O 1
ATOM 813 N N . SER A 1 95 ? -27.149 25.337 23.767 1.00 89.38 95 SER A N 1
ATOM 814 C CA . SER A 1 95 ? -27.019 26.470 24.683 1.00 89.38 95 SER A CA 1
ATOM 815 C C . SER A 1 95 ? -28.295 27.322 24.712 1.00 89.38 95 SER A C 1
ATOM 817 O O . SER A 1 95 ? -28.771 27.709 23.645 1.00 89.38 95 SER A O 1
ATOM 819 N N . PRO A 1 96 ? -28.793 27.731 25.895 1.00 88.38 96 PRO A N 1
ATOM 820 C CA . PRO A 1 96 ? -29.988 28.573 26.010 1.00 88.38 96 PRO A CA 1
ATOM 821 C C . PRO A 1 96 ? -29.800 29.987 25.438 1.00 88.38 96 PRO A C 1
ATOM 823 O O . PRO A 1 96 ? -30.773 30.710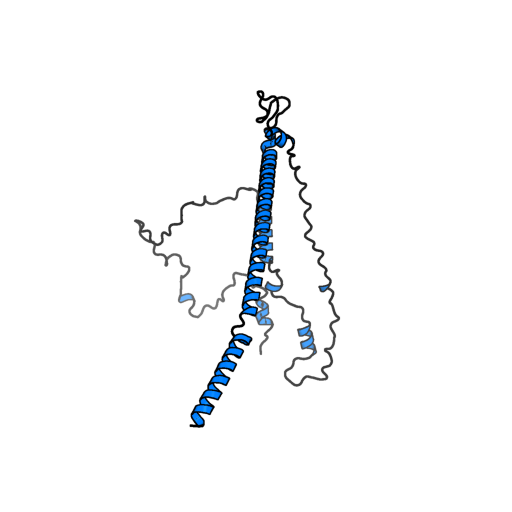 25.250 1.00 88.38 96 PRO A O 1
ATOM 826 N N . TYR A 1 97 ? -28.557 30.397 25.167 1.00 90.56 97 TYR A N 1
ATOM 827 C CA . TYR A 1 97 ? -28.234 31.703 24.589 1.00 90.56 97 TYR A CA 1
ATOM 828 C C . TYR A 1 97 ? -28.255 31.709 23.056 1.00 90.56 97 TYR A C 1
ATOM 830 O O . TYR A 1 97 ? -28.150 32.776 22.452 1.00 90.56 97 TYR A O 1
ATOM 838 N N . LYS A 1 98 ? -28.361 30.537 22.415 1.00 89.50 98 LYS A N 1
ATOM 839 C CA . LYS A 1 98 ? -28.478 30.417 20.960 1.00 89.50 98 LYS A CA 1
ATOM 840 C C . LYS A 1 98 ? -29.927 30.076 20.585 1.00 89.50 98 LYS A C 1
ATOM 842 O O . LYS A 1 98 ? -30.549 29.261 21.261 1.00 89.50 98 LYS A O 1
ATOM 847 N N . PRO A 1 99 ? -30.465 30.643 19.489 1.00 90.88 99 PRO A N 1
ATOM 848 C CA . PRO A 1 99 ? -31.816 30.318 19.027 1.00 90.88 99 PRO A CA 1
ATOM 849 C C . PRO A 1 99 ? -31.939 28.888 18.476 1.00 90.88 99 PRO A C 1
ATOM 851 O O . PRO A 1 99 ? -33.044 28.356 18.408 1.00 90.88 99 PRO A O 1
ATOM 854 N N . TYR A 1 100 ? -30.820 28.262 18.092 1.00 91.12 100 TYR A N 1
ATOM 855 C CA . TYR A 1 100 ? -30.773 26.908 17.544 1.00 91.12 100 TYR A CA 1
ATOM 856 C C . TYR A 1 100 ? -29.608 26.110 18.154 1.00 91.12 100 TYR A C 1
ATOM 858 O O . TYR A 1 100 ? -28.586 26.715 18.504 1.00 91.12 100 TYR A O 1
ATOM 866 N N . PRO A 1 101 ? -29.730 24.771 18.262 1.00 92.94 101 PRO A N 1
ATOM 867 C CA . PRO A 1 101 ? -28.640 23.920 18.728 1.00 92.94 101 PRO A CA 1
ATOM 868 C C . PRO A 1 101 ? -27.433 23.924 17.783 1.00 92.94 101 PRO A C 1
ATOM 870 O O . PRO A 1 101 ? -27.565 24.204 16.592 1.00 92.94 101 PRO A O 1
ATOM 873 N N . ASP A 1 102 ? -26.263 23.581 18.316 1.00 93.00 102 ASP A N 1
ATOM 874 C CA . ASP A 1 102 ? -25.015 23.485 17.554 1.00 93.00 102 ASP A CA 1
ATOM 875 C C . ASP A 1 102 ? -25.032 22.282 16.592 1.00 93.00 102 ASP A C 1
ATOM 877 O O . ASP A 1 102 ? -25.753 21.308 16.815 1.00 93.00 102 ASP A O 1
ATOM 881 N N . GLU A 1 103 ? -24.204 22.298 15.543 1.00 92.38 103 GLU A N 1
ATOM 882 C CA . GLU A 1 103 ? -24.145 21.213 14.541 1.00 92.38 103 GLU A CA 1
ATOM 883 C C . GLU A 1 103 ? -23.929 19.830 15.179 1.00 92.38 103 GLU A C 1
ATOM 885 O O . GLU A 1 103 ? -24.538 18.832 14.783 1.00 92.38 103 GLU A O 1
ATOM 890 N N . MET A 1 104 ? -23.122 19.783 16.243 1.00 91.56 104 MET A N 1
ATOM 891 C CA . MET A 1 104 ? -22.844 18.570 17.011 1.00 91.56 104 MET A CA 1
ATOM 892 C C . MET A 1 104 ? -24.103 17.948 17.633 1.00 91.56 104 MET A C 1
ATOM 894 O O . MET A 1 104 ? -24.221 16.724 17.683 1.00 91.56 104 MET A O 1
ATOM 898 N N . GLU A 1 105 ? -25.071 18.764 18.059 1.00 93.19 105 GLU A N 1
ATOM 899 C CA . GLU A 1 105 ? -26.346 18.283 18.599 1.00 93.19 105 GLU A CA 1
ATOM 900 C C . GLU A 1 105 ? -27.110 17.479 17.535 1.00 93.19 105 GLU A C 1
ATOM 902 O O . GLU A 1 105 ? -27.650 16.411 17.824 1.00 93.19 105 GLU A O 1
ATOM 907 N N . PHE A 1 106 ? -27.116 17.938 16.280 1.00 92.19 106 PHE A N 1
ATOM 908 C CA . PHE A 1 106 ? -27.766 17.219 15.182 1.00 92.19 106 PHE A CA 1
ATOM 909 C C . PHE A 1 106 ? -27.058 15.898 14.859 1.00 92.19 106 PHE A C 1
ATOM 911 O O . PHE A 1 106 ? -27.723 14.891 14.606 1.00 92.19 106 PHE A O 1
ATOM 918 N N . HIS A 1 107 ? -25.725 15.864 14.923 1.00 91.62 107 HIS A N 1
ATOM 919 C CA . HIS A 1 107 ? -24.966 14.620 14.778 1.00 91.62 107 HIS A CA 1
ATOM 920 C C . HIS A 1 107 ? -25.292 13.612 15.886 1.00 91.62 107 HIS A C 1
ATOM 922 O O . HIS A 1 107 ? -25.495 12.432 15.598 1.00 91.62 107 HIS A O 1
ATOM 928 N N . LEU A 1 108 ? -25.418 14.074 17.133 1.00 92.25 108 LEU A N 1
ATOM 929 C CA . LEU A 1 108 ? -25.827 13.241 18.266 1.00 92.25 108 LEU A CA 1
ATOM 930 C C . LEU A 1 108 ? -27.258 12.709 18.105 1.00 92.25 108 LEU A C 1
ATOM 932 O O . LEU A 1 108 ? -27.489 11.532 18.369 1.00 92.25 108 LEU A O 1
ATOM 936 N N . ARG A 1 109 ? -28.201 13.526 17.608 1.00 90.56 109 ARG A N 1
ATOM 937 C CA . ARG A 1 109 ? -29.594 13.105 17.334 1.00 90.56 109 ARG A CA 1
ATOM 938 C C . ARG A 1 109 ? -29.680 11.990 16.297 1.00 90.56 109 ARG A C 1
ATOM 940 O O . ARG A 1 109 ? -30.518 11.101 16.416 1.00 90.56 109 ARG A O 1
ATOM 947 N N . ASN A 1 110 ? -28.828 12.049 15.277 1.00 89.00 110 ASN A N 1
ATOM 948 C CA . ASN A 1 110 ? -28.821 11.085 14.179 1.00 89.00 110 ASN A CA 1
ATOM 949 C C . ASN A 1 110 ? -28.061 9.790 14.511 1.00 89.00 110 ASN A C 1
ATOM 951 O O . ASN A 1 110 ? -28.228 8.789 13.809 1.00 89.00 110 ASN A O 1
ATOM 955 N N . ALA A 1 111 ? -27.233 9.790 15.559 1.00 89.31 111 ALA A N 1
ATOM 956 C CA . ALA A 1 111 ? -26.460 8.625 15.960 1.00 89.31 111 ALA A CA 1
ATOM 957 C C . ALA A 1 111 ? -27.381 7.541 16.535 1.00 89.31 111 ALA A C 1
ATOM 959 O O . ALA A 1 111 ? -27.963 7.682 17.610 1.00 89.31 111 ALA A O 1
ATOM 960 N N . LYS A 1 112 ? -27.499 6.419 15.822 1.00 80.75 112 LYS A N 1
ATOM 961 C CA . LYS A 1 112 ? -28.198 5.233 16.323 1.00 80.75 112 LYS A CA 1
ATOM 962 C C . LYS A 1 112 ? -27.226 4.396 17.142 1.00 80.75 112 LYS A C 1
ATOM 964 O O . LYS A 1 112 ? -26.108 4.139 16.698 1.00 80.75 112 LYS A O 1
ATOM 969 N N . MET A 1 113 ? -27.655 3.951 18.321 1.00 74.75 113 MET A N 1
ATOM 970 C CA . MET A 1 113 ? -26.915 2.912 19.031 1.00 74.75 113 MET A CA 1
ATOM 971 C C . MET A 1 113 ? -26.904 1.656 18.173 1.00 74.75 113 MET A C 1
ATOM 973 O O . MET A 1 113 ? -27.940 1.261 17.632 1.00 74.75 113 MET A O 1
ATOM 977 N N . ASP A 1 114 ? -25.741 1.024 18.066 1.00 67.06 114 ASP A N 1
ATOM 978 C CA . ASP A 1 114 ? -25.679 -0.316 17.514 1.00 67.06 114 ASP A CA 1
ATOM 979 C C . ASP A 1 114 ? -26.504 -1.209 18.448 1.00 67.06 114 ASP A C 1
ATOM 981 O O . ASP A 1 114 ? -26.161 -1.396 19.618 1.00 67.06 114 ASP A O 1
ATOM 985 N N . SER A 1 115 ? -27.633 -1.724 17.953 1.00 64.75 115 SER A N 1
ATOM 986 C CA . SER A 1 115 ? -28.336 -2.804 18.641 1.00 64.75 115 SER A CA 1
ATOM 987 C C . SER A 1 115 ? -27.316 -3.911 18.905 1.00 64.75 115 SER A C 1
ATOM 989 O O . SER A 1 115 ? -26.552 -4.200 17.974 1.00 64.75 115 SER A O 1
ATOM 991 N N . PRO A 1 116 ? -27.278 -4.535 20.100 1.00 63.59 116 PRO A N 1
ATOM 992 C CA . PRO A 1 116 ? -26.412 -5.677 20.350 1.00 63.59 116 PRO A CA 1
ATOM 993 C C . PRO A 1 116 ? -26.576 -6.653 19.193 1.00 63.59 116 PRO A C 1
ATOM 995 O O . PRO A 1 116 ? -27.661 -7.197 18.988 1.00 63.59 116 PRO A O 1
ATOM 998 N N . SER A 1 117 ? -25.535 -6.761 18.364 1.00 56.16 117 SER A N 1
ATOM 999 C CA . SER A 1 117 ? -25.588 -7.601 17.177 1.00 56.16 117 SER A CA 1
ATOM 1000 C C . SER A 1 117 ? -25.946 -8.999 17.667 1.00 56.16 117 SER A C 1
ATOM 1002 O O . SER A 1 117 ? -25.233 -9.500 18.549 1.00 56.16 117 SER A O 1
ATOM 1004 N N . PRO A 1 118 ? -27.041 -9.618 17.181 1.00 64.56 118 PRO A N 1
ATOM 1005 C CA . PRO A 1 118 ? -27.304 -11.014 17.470 1.00 64.56 118 PRO A CA 1
ATOM 1006 C C . PRO A 1 118 ? -26.017 -11.748 17.134 1.00 64.56 118 PRO A C 1
ATOM 1008 O O . PRO A 1 118 ? -25.528 -11.618 16.008 1.00 64.56 118 PRO A O 1
ATOM 1011 N N . HIS A 1 119 ? -25.413 -12.405 18.131 1.00 57.62 119 HIS A N 1
ATOM 1012 C CA . HIS A 1 119 ? -24.154 -13.113 17.944 1.00 57.62 119 HIS A CA 1
ATOM 1013 C C . HIS A 1 119 ? -24.218 -13.850 16.608 1.00 57.62 119 HIS A C 1
ATOM 1015 O O . HIS A 1 119 ? -25.190 -14.583 16.394 1.00 57.62 119 HIS A O 1
ATOM 1021 N N . PRO A 1 120 ? -23.259 -13.619 15.688 1.00 61.22 120 PRO A N 1
ATOM 1022 C CA . PRO A 1 120 ? -23.324 -14.245 14.383 1.00 61.22 120 PRO A CA 1
ATOM 1023 C C . PRO A 1 120 ? -23.490 -15.746 14.619 1.00 61.22 120 PRO A C 1
ATOM 1025 O O . PRO A 1 120 ? -22.748 -16.294 15.448 1.00 61.22 120 PRO A O 1
ATOM 1028 N N . PRO A 1 121 ? -24.467 -16.412 13.970 1.00 60.59 121 PRO A N 1
ATOM 1029 C CA . PRO A 1 121 ? -24.617 -17.847 14.124 1.00 60.59 121 PRO A CA 1
ATOM 1030 C C . PRO A 1 121 ? -23.250 -18.452 13.834 1.00 60.59 121 PRO A C 1
ATOM 1032 O O . PRO A 1 121 ? -22.625 -18.114 12.822 1.00 60.59 121 PRO A O 1
ATOM 1035 N N . LYS A 1 122 ? -22.735 -19.254 14.777 1.00 60.75 122 LYS A N 1
ATOM 1036 C CA . LYS A 1 122 ? -21.451 -19.941 14.620 1.00 60.75 122 LYS A CA 1
ATOM 1037 C C . LYS A 1 122 ? -21.493 -20.604 13.249 1.00 60.75 122 LYS A C 1
ATOM 1039 O O . LYS A 1 122 ? -22.270 -21.534 13.060 1.00 60.75 122 LYS A O 1
ATOM 1044 N N . LYS A 1 123 ? -20.708 -20.099 12.290 1.00 56.91 123 LYS A N 1
ATOM 1045 C CA . LYS A 1 123 ? -20.547 -20.762 10.996 1.00 56.91 123 LYS A CA 1
ATOM 1046 C C . LYS A 1 123 ? -20.080 -22.169 11.337 1.00 56.91 123 LYS A C 1
ATOM 1048 O O . LYS A 1 123 ? -18.998 -22.313 11.914 1.00 56.91 123 LYS A O 1
ATOM 1053 N N . SER A 1 124 ? -20.919 -23.172 11.088 1.00 58.94 124 SER A N 1
ATOM 1054 C CA . SER A 1 124 ? -20.515 -24.556 11.270 1.00 58.94 124 SER A CA 1
ATOM 1055 C C . SER A 1 124 ? -19.260 -24.738 10.425 1.00 58.94 124 SER A C 1
ATOM 1057 O O . SER A 1 124 ? -19.221 -24.393 9.243 1.00 58.94 124 SER A O 1
ATOM 1059 N N . LYS A 1 125 ? -18.176 -25.199 11.050 1.00 59.31 125 LYS A N 1
ATOM 1060 C CA . LYS A 1 125 ? -16.917 -25.494 10.354 1.00 59.31 125 LYS A CA 1
ATOM 1061 C C . LYS A 1 125 ? -17.022 -26.780 9.529 1.00 59.31 125 LYS A C 1
ATOM 1063 O O . LYS A 1 125 ? -16.001 -27.336 9.134 1.00 59.31 125 LYS A O 1
ATOM 1068 N N . ASP A 1 126 ? -18.235 -27.224 9.233 1.00 59.84 126 ASP A N 1
ATOM 1069 C CA . ASP A 1 126 ? -18.507 -28.375 8.398 1.00 59.84 126 ASP A CA 1
ATOM 1070 C C . ASP A 1 126 ? -18.354 -27.918 6.950 1.00 59.84 126 ASP A C 1
ATOM 1072 O O . ASP A 1 126 ? -19.314 -27.729 6.203 1.00 59.84 126 ASP A O 1
ATOM 1076 N N . LYS A 1 127 ? -17.099 -27.697 6.539 1.00 56.03 127 LYS A N 1
ATOM 1077 C CA . LYS A 1 127 ? -16.757 -27.861 5.131 1.00 56.03 127 LYS A CA 1
ATOM 1078 C C . LYS A 1 127 ? -17.286 -29.244 4.775 1.00 56.03 127 LYS A C 1
ATOM 1080 O O . LYS A 1 127 ? -16.841 -30.217 5.378 1.00 56.03 127 LYS A O 1
ATOM 1085 N N . ILE A 1 128 ? -18.251 -29.310 3.859 1.00 57.84 128 ILE A N 1
ATOM 1086 C CA . ILE A 1 128 ? -18.691 -30.559 3.243 1.00 57.84 128 ILE A CA 1
ATOM 1087 C C . ILE A 1 128 ? -17.429 -31.197 2.678 1.00 57.84 128 ILE A C 1
ATOM 1089 O O . ILE A 1 128 ? -16.881 -30.779 1.660 1.00 57.84 128 ILE A O 1
ATOM 1093 N N . PHE A 1 129 ? -16.889 -32.124 3.451 1.00 56.16 129 PHE A N 1
ATOM 1094 C CA . PHE A 1 129 ? -15.708 -32.864 3.110 1.00 56.16 129 PHE A CA 1
ATOM 1095 C C . PHE A 1 129 ? -16.181 -33.932 2.139 1.00 56.16 129 PHE A C 1
ATOM 1097 O O . PHE A 1 129 ? -16.814 -34.891 2.569 1.00 56.16 129 PHE A O 1
ATOM 1104 N N . ASP A 1 130 ? -15.961 -33.730 0.840 1.00 54.94 130 ASP A N 1
ATOM 1105 C CA . ASP A 1 130 ? -16.303 -34.737 -0.160 1.00 54.94 130 ASP A CA 1
ATOM 1106 C C . ASP A 1 130 ? -15.447 -35.994 0.098 1.00 54.94 130 ASP A C 1
ATOM 1108 O O . ASP A 1 130 ? -14.223 -35.957 -0.074 1.00 54.94 130 ASP A O 1
ATOM 1112 N N . PRO A 1 131 ? -16.044 -37.119 0.539 1.00 60.62 131 PRO A N 1
ATOM 1113 C CA . PRO A 1 131 ? -15.313 -38.340 0.836 1.00 60.62 131 PRO A CA 1
ATOM 1114 C C . PRO A 1 131 ? -15.046 -39.147 -0.444 1.00 60.62 131 PRO A C 1
ATOM 1116 O O . PRO A 1 131 ? -14.763 -40.340 -0.365 1.00 60.62 131 PRO A O 1
ATOM 1119 N N . SER A 1 132 ? -15.154 -38.540 -1.632 1.00 60.78 132 SER A N 1
ATOM 1120 C CA . SER A 1 132 ? -14.921 -39.190 -2.927 1.00 60.78 132 SER A CA 1
ATOM 1121 C C . SER A 1 132 ? -13.575 -39.920 -3.011 1.00 60.78 132 SER A C 1
ATOM 1123 O O . SER A 1 132 ? -13.516 -40.994 -3.602 1.00 60.78 132 SER A O 1
ATOM 1125 N N . TRP A 1 133 ? -12.532 -39.444 -2.327 1.00 56.50 133 TRP A N 1
ATOM 1126 C CA . TRP A 1 133 ? -11.231 -40.122 -2.243 1.00 56.50 133 TRP A CA 1
ATOM 1127 C C . TRP A 1 133 ? -11.229 -41.404 -1.385 1.00 56.50 133 TRP A C 1
ATOM 1129 O O . TRP A 1 133 ? -10.363 -42.251 -1.584 1.00 56.50 133 TRP A O 1
ATOM 1139 N N . ARG A 1 134 ? -12.203 -41.613 -0.481 1.00 56.19 134 ARG A N 1
ATOM 1140 C CA . ARG A 1 134 ? -12.364 -42.888 0.254 1.00 56.19 134 ARG A CA 1
ATOM 1141 C C . ARG A 1 134 ? -12.989 -44.003 -0.588 1.00 56.19 134 ARG A C 1
ATOM 1143 O O . ARG A 1 134 ? -13.021 -45.135 -0.133 1.00 56.19 134 ARG A O 1
ATOM 1150 N N . ARG A 1 135 ? -13.506 -43.708 -1.786 1.00 55.22 135 ARG A N 1
ATOM 1151 C CA . ARG A 1 135 ? -14.219 -44.687 -2.627 1.00 55.22 135 ARG A CA 1
ATOM 1152 C C . ARG A 1 135 ? -13.325 -45.437 -3.622 1.00 55.22 135 ARG A C 1
ATOM 1154 O O . ARG A 1 135 ? -13.845 -46.133 -4.486 1.00 55.22 135 ARG A O 1
ATOM 1161 N N . TYR A 1 136 ? -12.002 -45.345 -3.493 1.00 57.59 136 TYR A N 1
ATOM 1162 C CA . TYR A 1 136 ? -11.056 -46.145 -4.282 1.00 57.59 136 TYR A CA 1
ATOM 1163 C C . TYR A 1 136 ? -10.724 -47.485 -3.606 1.00 57.59 136 TYR A C 1
ATOM 1165 O O . TYR A 1 136 ? -9.559 -47.864 -3.506 1.00 57.59 136 TYR A O 1
ATOM 1173 N N . ASP A 1 137 ? -11.740 -48.234 -3.179 1.00 63.38 137 ASP A N 1
ATOM 1174 C CA . ASP A 1 137 ? -11.578 -49.658 -2.870 1.00 63.38 137 ASP A CA 1
ATOM 1175 C C . ASP A 1 137 ? -11.651 -50.446 -4.186 1.00 63.38 137 ASP A C 1
ATOM 1177 O O . ASP A 1 137 ? -12.631 -51.120 -4.498 1.00 63.38 137 ASP A O 1
ATOM 1181 N N . LEU A 1 138 ? -10.615 -50.308 -5.018 1.00 64.81 138 LEU A N 1
ATOM 1182 C CA . LEU A 1 138 ? -10.445 -51.183 -6.177 1.00 64.81 138 LEU A CA 1
ATOM 1183 C C . LEU A 1 138 ? -10.265 -52.625 -5.666 1.00 64.81 138 LEU A C 1
ATOM 1185 O O . LEU A 1 138 ? -9.482 -52.831 -4.730 1.00 64.81 138 LEU A O 1
ATOM 1189 N N . PRO A 1 139 ? -10.945 -53.628 -6.254 1.00 68.88 139 PRO A N 1
ATOM 1190 C CA . PRO A 1 139 ? -10.776 -55.017 -5.846 1.00 68.88 139 PRO A CA 1
ATOM 1191 C C . PRO A 1 139 ? -9.298 -55.391 -5.952 1.00 68.88 139 PRO A C 1
ATOM 1193 O O . PRO A 1 139 ? -8.675 -55.225 -7.004 1.00 68.88 139 PRO A O 1
ATOM 1196 N N . LYS A 1 140 ? -8.716 -55.854 -4.838 1.00 68.50 140 LYS A N 1
ATOM 1197 C CA . LYS A 1 140 ? -7.325 -56.307 -4.812 1.00 68.50 140 LYS A CA 1
ATOM 1198 C C . LYS A 1 140 ? -7.237 -57.530 -5.730 1.00 68.50 140 LYS A C 1
ATOM 1200 O O . LYS A 1 140 ? -7.899 -58.523 -5.435 1.00 68.50 140 LYS A O 1
ATOM 1205 N N . PRO A 1 141 ? -6.471 -57.485 -6.831 1.00 68.62 141 PRO A N 1
ATOM 1206 C CA . PRO A 1 141 ? -6.314 -58.656 -7.680 1.00 68.62 141 PRO A CA 1
ATOM 1207 C C . PRO A 1 141 ? -5.682 -59.774 -6.846 1.00 68.62 141 PRO A C 1
ATOM 1209 O O . PRO A 1 141 ? -4.706 -59.512 -6.145 1.00 68.62 141 PRO A O 1
ATOM 1212 N N . GLU A 1 142 ? -6.241 -60.988 -6.898 1.00 65.19 142 GLU A N 1
ATOM 1213 C CA . GLU A 1 142 ? -5.731 -62.173 -6.182 1.00 65.19 142 GLU A CA 1
ATOM 1214 C C . GLU A 1 142 ? -4.409 -62.685 -6.755 1.00 65.19 142 GLU A C 1
ATOM 1216 O O . GLU A 1 142 ? -3.626 -63.315 -6.052 1.00 65.19 142 GLU A O 1
ATOM 1221 N N . VAL A 1 143 ? -4.104 -62.336 -8.001 1.00 66.44 143 VAL A N 1
ATOM 1222 C CA . VAL A 1 143 ? -2.865 -62.692 -8.690 1.00 66.44 143 VAL A CA 1
ATOM 1223 C C . VAL A 1 143 ? -2.234 -61.442 -9.283 1.00 66.44 143 VAL A C 1
ATOM 1225 O O . VAL A 1 143 ? -2.905 -60.616 -9.903 1.00 66.44 143 VAL A O 1
ATOM 1228 N N . LEU A 1 144 ? -0.924 -61.291 -9.078 1.00 63.25 144 LEU A N 1
ATOM 1229 C CA . LEU A 1 144 ? -0.147 -60.294 -9.806 1.00 63.25 144 LEU A CA 1
ATOM 1230 C C . LEU A 1 144 ? -0.269 -60.584 -11.316 1.00 63.25 144 LEU A C 1
ATOM 1232 O O . LEU A 1 144 ? -0.338 -61.758 -11.692 1.00 63.25 144 LEU A O 1
ATOM 1236 N N . PRO A 1 145 ? -0.304 -59.553 -12.187 1.00 66.75 145 PRO A N 1
ATOM 1237 C CA . PRO A 1 145 ? -0.254 -59.769 -13.630 1.00 66.75 145 PRO A CA 1
ATOM 1238 C C . PRO A 1 145 ? 0.931 -60.689 -13.976 1.00 66.75 145 PRO A C 1
ATOM 1240 O O . PRO A 1 145 ? 1.959 -60.645 -13.295 1.00 66.75 145 PRO A O 1
ATOM 1243 N N . PRO A 1 146 ? 0.764 -61.570 -14.971 1.00 63.91 146 PRO A N 1
ATOM 1244 C CA . PRO A 1 146 ? 1.406 -62.879 -15.002 1.00 63.91 146 PRO A CA 1
ATOM 1245 C C . PRO A 1 146 ? 2.935 -62.798 -15.014 1.00 63.91 146 PRO A C 1
ATOM 1247 O O . PRO A 1 146 ? 3.548 -62.458 -16.024 1.00 63.91 146 PRO A O 1
ATOM 1250 N N . VAL A 1 147 ? 3.550 -63.189 -13.895 1.00 58.22 147 VAL A N 1
ATOM 1251 C CA . VAL A 1 147 ? 4.928 -63.687 -13.868 1.00 58.22 147 VAL A CA 1
ATOM 1252 C C . VAL A 1 147 ? 4.817 -65.203 -13.942 1.00 58.22 1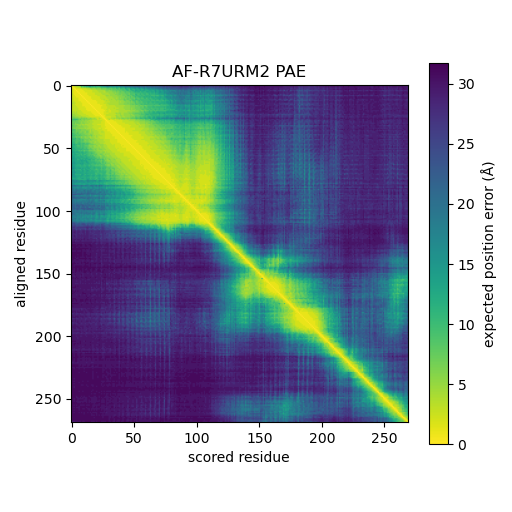47 VAL A C 1
ATOM 1254 O O . VAL A 1 147 ? 4.498 -65.866 -12.956 1.00 58.22 147 VAL A O 1
ATOM 1257 N N . ASN A 1 148 ? 4.992 -65.757 -15.138 1.00 62.53 148 ASN A N 1
ATOM 1258 C CA . ASN A 1 148 ? 4.986 -67.203 -15.323 1.00 62.53 148 ASN A CA 1
ATOM 1259 C C . ASN A 1 148 ? 6.254 -67.787 -14.673 1.00 62.53 148 ASN A C 1
ATOM 1261 O O . ASN A 1 148 ? 7.352 -67.607 -15.192 1.00 62.53 148 ASN A O 1
ATOM 1265 N N . GLY A 1 149 ? 6.098 -68.487 -13.545 1.00 71.12 149 GLY A N 1
ATOM 1266 C CA . GLY A 1 149 ? 7.166 -69.245 -12.882 1.00 71.12 149 GLY A CA 1
ATOM 1267 C C . GLY A 1 149 ? 7.846 -68.542 -11.700 1.00 71.12 149 GLY A C 1
ATOM 1268 O O . GLY A 1 149 ? 7.637 -67.359 -11.435 1.00 71.12 149 GLY A O 1
ATOM 1269 N N . LYS A 1 150 ? 8.663 -69.305 -10.958 1.00 70.50 150 LYS A N 1
ATOM 1270 C CA . LYS A 1 150 ? 9.482 -68.775 -9.858 1.00 70.50 150 LYS A CA 1
ATOM 1271 C C . LYS A 1 150 ? 10.566 -67.864 -10.456 1.00 70.50 150 LYS A C 1
ATOM 1273 O O . LYS A 1 150 ? 11.349 -68.352 -11.272 1.00 70.50 150 LYS A O 1
ATOM 1278 N N . PRO A 1 151 ? 10.631 -66.573 -10.090 1.00 71.00 151 PRO A N 1
ATOM 1279 C CA . PRO A 1 151 ? 11.669 -65.684 -10.601 1.00 71.00 151 PRO A CA 1
ATOM 1280 C C . PRO A 1 151 ? 13.057 -66.209 -10.198 1.00 71.00 151 PRO A C 1
ATOM 1282 O O . PRO A 1 151 ? 13.267 -66.630 -9.060 1.00 71.00 151 PRO A O 1
ATOM 1285 N N . GLN A 1 152 ? 14.003 -66.219 -11.139 1.00 77.31 152 GLN A N 1
ATOM 1286 C CA . GLN A 1 152 ? 15.353 -66.736 -10.909 1.00 77.31 152 GLN A CA 1
ATOM 1287 C C . GLN A 1 152 ? 16.134 -65.802 -9.973 1.00 77.31 152 GLN A C 1
ATOM 1289 O O . GLN A 1 152 ? 16.573 -64.737 -10.392 1.00 77.31 152 GLN A O 1
ATOM 1294 N N . GLY A 1 153 ? 16.323 -66.203 -8.715 1.00 79.12 153 GLY A N 1
ATOM 1295 C CA . GLY A 1 153 ? 17.108 -65.457 -7.727 1.00 79.12 153 GLY A CA 1
ATOM 1296 C C . GLY A 1 153 ? 16.590 -65.638 -6.296 1.00 79.12 153 GLY A C 1
ATOM 1297 O O . GLY A 1 153 ? 15.652 -66.408 -6.079 1.00 79.12 153 GLY A O 1
ATOM 1298 N N . PRO A 1 154 ? 17.161 -64.922 -5.310 1.00 84.00 154 PRO A N 1
ATOM 1299 C CA . PRO A 1 154 ? 16.695 -64.908 -3.921 1.00 84.00 154 PRO A CA 1
ATOM 1300 C C . PRO A 1 154 ? 15.448 -64.016 -3.760 1.00 84.00 154 PRO A C 1
ATOM 1302 O O . PRO A 1 154 ? 15.371 -63.162 -2.879 1.00 84.00 154 PRO A O 1
ATOM 1305 N N . PHE A 1 155 ? 14.485 -64.156 -4.670 1.00 80.12 155 PHE A N 1
ATOM 1306 C CA . PHE A 1 155 ? 13.246 -63.392 -4.647 1.00 80.12 155 PHE A CA 1
ATOM 1307 C C . PHE A 1 155 ? 12.219 -64.078 -3.746 1.00 80.12 155 PHE A C 1
ATOM 1309 O O . PHE A 1 155 ? 12.105 -65.304 -3.740 1.00 80.12 155 PHE A O 1
ATOM 1316 N N . ARG A 1 156 ? 11.466 -63.266 -2.997 1.00 77.69 156 ARG A N 1
ATOM 1317 C CA . ARG A 1 156 ? 10.358 -63.726 -2.148 1.00 77.69 156 ARG A CA 1
ATOM 1318 C C . ARG A 1 156 ? 9.220 -64.289 -2.992 1.00 77.69 156 ARG A C 1
ATOM 1320 O O . ARG A 1 156 ? 9.057 -63.911 -4.155 1.00 77.69 156 ARG A O 1
ATOM 1327 N N . ASP A 1 157 ? 8.414 -65.156 -2.389 1.00 80.69 157 ASP A N 1
ATOM 1328 C CA . ASP A 1 157 ? 7.288 -65.766 -3.086 1.00 80.69 157 ASP A CA 1
ATOM 1329 C C . ASP A 1 157 ? 6.279 -64.696 -3.546 1.00 80.69 157 ASP A C 1
ATOM 1331 O O . ASP A 1 157 ? 5.981 -63.761 -2.793 1.00 80.69 157 ASP A O 1
ATOM 1335 N N . PRO A 1 158 ? 5.692 -64.816 -4.757 1.00 79.06 158 PRO A N 1
ATOM 1336 C CA . PRO A 1 158 ? 4.755 -63.820 -5.286 1.00 79.06 158 PRO A CA 1
ATOM 1337 C C . PRO A 1 158 ? 3.591 -63.493 -4.337 1.00 79.06 158 PRO A C 1
ATOM 1339 O O . PRO A 1 158 ? 3.152 -62.345 -4.271 1.00 79.06 158 PRO A O 1
ATOM 1342 N N . ARG A 1 159 ? 3.135 -64.486 -3.557 1.00 78.38 159 ARG A N 1
ATOM 1343 C CA . ARG A 1 159 ? 2.089 -64.328 -2.532 1.00 78.38 159 ARG A CA 1
ATOM 1344 C C . ARG A 1 159 ? 2.535 -63.425 -1.378 1.00 78.38 159 ARG A C 1
ATOM 1346 O O . ARG A 1 159 ? 1.771 -62.561 -0.956 1.00 78.38 159 ARG A O 1
ATOM 1353 N N . GLU A 1 160 ? 3.766 -63.576 -0.895 1.00 82.25 160 GLU A N 1
ATOM 1354 C CA . GLU A 1 160 ? 4.325 -62.732 0.172 1.00 82.25 160 GLU A CA 1
ATOM 1355 C C . GLU A 1 160 ? 4.540 -61.297 -0.311 1.00 82.25 160 GLU A C 1
ATOM 1357 O O . GLU A 1 160 ? 4.203 -60.339 0.383 1.00 82.25 160 GLU A O 1
ATOM 1362 N N . VAL A 1 161 ? 5.039 -61.136 -1.541 1.00 80.19 161 VAL A N 1
ATOM 1363 C CA . VAL A 1 161 ? 5.225 -59.819 -2.170 1.00 80.19 161 VAL A CA 1
ATOM 1364 C C . VAL A 1 161 ? 3.887 -59.092 -2.312 1.00 80.19 161 VAL A C 1
ATOM 1366 O O . VAL A 1 161 ? 3.796 -57.889 -2.067 1.00 80.19 161 VAL A O 1
ATOM 1369 N N . GLN A 1 162 ? 2.824 -59.812 -2.663 1.00 77.44 162 GLN A N 1
ATOM 1370 C CA . GLN A 1 162 ? 1.476 -59.265 -2.761 1.00 77.44 162 GLN A CA 1
ATOM 1371 C C . GLN A 1 162 ? 0.911 -58.863 -1.393 1.00 77.44 162 GLN A C 1
ATOM 1373 O O . GLN A 1 162 ? 0.362 -57.766 -1.261 1.00 77.44 162 GLN A O 1
ATOM 1378 N N . GLN A 1 163 ? 1.099 -59.692 -0.361 1.00 81.75 163 GLN A N 1
ATOM 1379 C CA . GLN A 1 163 ? 0.752 -59.333 1.019 1.00 81.75 163 GLN A CA 1
ATOM 1380 C C . GLN A 1 163 ? 1.515 -58.087 1.482 1.00 81.75 163 GLN A C 1
ATOM 1382 O O . GLN A 1 163 ? 0.923 -57.195 2.087 1.00 81.75 163 GLN A O 1
ATOM 1387 N N . GLN A 1 164 ? 2.802 -57.979 1.143 1.00 81.75 164 GLN A N 1
ATOM 1388 C CA . GLN A 1 164 ? 3.626 -56.814 1.452 1.00 81.75 164 GLN A CA 1
ATOM 1389 C C . GLN A 1 164 ? 3.147 -55.559 0.707 1.00 81.75 164 GLN A C 1
ATOM 1391 O O . GLN A 1 164 ? 3.059 -54.491 1.310 1.00 81.75 164 GLN A O 1
ATOM 1396 N N . ARG A 1 165 ? 2.786 -55.681 -0.578 1.00 77.31 165 ARG A N 1
ATOM 1397 C CA . ARG A 1 165 ? 2.276 -54.576 -1.409 1.00 77.31 165 ARG A CA 1
ATOM 1398 C C . ARG A 1 165 ? 0.951 -54.016 -0.896 1.00 77.31 165 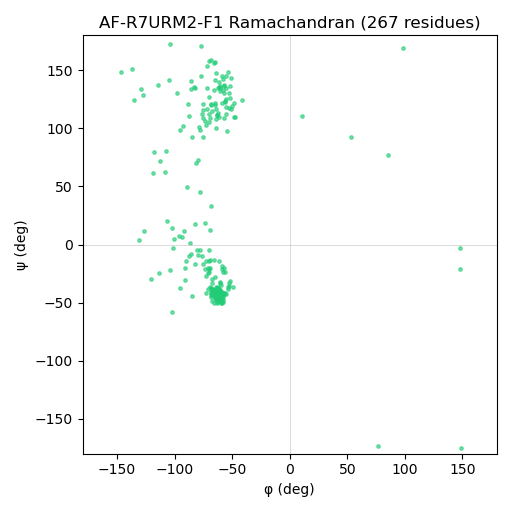ARG A C 1
ATOM 1400 O O . ARG A 1 165 ? 0.743 -52.809 -0.955 1.00 77.31 165 ARG A O 1
ATOM 1407 N N . TYR A 1 166 ? 0.060 -54.884 -0.417 1.00 79.06 166 TYR A N 1
ATOM 1408 C CA . TYR A 1 166 ? -1.273 -54.511 0.068 1.00 79.06 166 TYR A CA 1
ATOM 1409 C C . TYR A 1 166 ? -1.385 -54.467 1.599 1.00 79.06 166 TYR A C 1
ATOM 1411 O O . TYR A 1 166 ? -2.507 -54.423 2.122 1.00 79.06 166 TYR A O 1
ATOM 1419 N N . LYS A 1 167 ? -0.249 -54.473 2.312 1.00 81.38 167 LYS A N 1
ATOM 1420 C CA . LYS A 1 167 ? -0.195 -54.281 3.764 1.00 81.38 167 LYS A CA 1
ATOM 1421 C C . LYS A 1 167 ? -0.857 -52.938 4.100 1.00 81.38 167 LYS A C 1
ATOM 1423 O O . LYS A 1 167 ? -0.533 -51.940 3.452 1.00 81.38 167 LYS A O 1
ATOM 1428 N N . PRO A 1 168 ? -1.790 -52.887 5.070 1.00 78.50 168 PRO A N 1
ATOM 1429 C CA . PRO A 1 168 ? -2.435 -51.634 5.439 1.00 78.50 168 PRO A CA 1
ATOM 1430 C C . PRO A 1 168 ? -1.373 -50.616 5.845 1.00 78.50 168 PRO A C 1
ATOM 1432 O O . PRO A 1 168 ? -0.417 -50.950 6.552 1.00 78.50 168 PRO A O 1
ATOM 1435 N N . PHE A 1 169 ? -1.536 -49.383 5.372 1.00 76.88 169 PHE A N 1
ATOM 1436 C CA . PHE A 1 169 ? -0.639 -48.297 5.726 1.00 76.88 169 PHE A CA 1
ATOM 1437 C C . PHE A 1 169 ? -0.659 -48.116 7.248 1.00 76.88 169 PHE A C 1
ATOM 1439 O O . PHE A 1 169 ? -1.718 -47.909 7.835 1.00 76.88 169 PHE A O 1
ATOM 1446 N N . GLN A 1 170 ? 0.511 -48.236 7.876 1.00 78.75 170 GLN A N 1
ATOM 1447 C CA . GLN A 1 170 ? 0.727 -47.957 9.295 1.00 78.75 170 GLN A CA 1
ATOM 1448 C C . GLN A 1 170 ? 1.521 -46.650 9.383 1.00 78.75 170 GLN A C 1
ATOM 1450 O O . GLN A 1 170 ? 2.754 -46.690 9.436 1.00 78.75 170 GLN A O 1
ATOM 1455 N N . PRO A 1 171 ? 0.848 -45.491 9.263 1.00 76.56 171 PRO A N 1
ATOM 1456 C CA . PRO A 1 171 ? 1.506 -44.198 9.365 1.00 76.56 171 PRO A CA 1
ATOM 1457 C C . PRO A 1 171 ? 2.271 -44.075 10.684 1.00 76.56 171 PRO A C 1
ATOM 1459 O O . PRO A 1 171 ? 1.866 -44.584 11.724 1.00 76.56 171 PRO A O 1
ATOM 1462 N N . THR A 1 172 ? 3.406 -43.380 10.646 1.00 75.62 172 THR A N 1
ATOM 1463 C CA . THR A 1 172 ? 4.081 -42.984 11.887 1.00 75.62 172 THR A CA 1
ATOM 1464 C C . THR A 1 172 ? 3.233 -41.943 12.614 1.00 75.62 172 THR A C 1
ATOM 1466 O O . THR A 1 172 ? 2.458 -41.234 11.975 1.00 75.62 172 THR A O 1
ATOM 1469 N N . LEU A 1 173 ? 3.425 -41.778 13.927 1.00 64.94 173 LEU A N 1
ATOM 1470 C CA . LEU A 1 173 ? 2.680 -40.799 14.734 1.00 64.94 173 LEU A CA 1
ATOM 1471 C C . LEU A 1 173 ? 2.666 -39.391 14.104 1.00 64.94 173 LEU A C 1
ATOM 1473 O O . LEU A 1 173 ? 1.648 -38.712 14.134 1.00 64.94 173 LEU A O 1
ATOM 1477 N N . ARG A 1 174 ? 3.774 -38.981 13.463 1.00 64.12 174 ARG A N 1
ATOM 1478 C CA . ARG A 1 174 ? 3.887 -37.697 12.743 1.00 64.12 174 ARG A CA 1
ATOM 1479 C C . ARG A 1 174 ? 2.974 -37.587 11.516 1.00 64.12 174 ARG A C 1
ATOM 1481 O O . ARG A 1 174 ? 2.636 -36.477 11.132 1.00 64.12 174 ARG A O 1
ATOM 1488 N N . VAL A 1 175 ? 2.640 -38.710 10.883 1.00 66.88 175 VAL A N 1
ATOM 1489 C CA . VAL A 1 175 ? 1.750 -38.798 9.713 1.00 66.88 175 VAL A CA 1
ATOM 1490 C C . VAL A 1 175 ? 0.293 -39.018 10.142 1.00 66.88 175 VAL A C 1
ATOM 1492 O O . VAL A 1 175 ? -0.609 -38.547 9.458 1.00 66.88 175 VAL A O 1
ATOM 1495 N N . GLU A 1 176 ? 0.052 -39.697 11.269 1.00 74.50 176 GLU A N 1
ATOM 1496 C CA . GLU A 1 176 ? -1.292 -39.869 11.849 1.00 74.50 176 GLU A CA 1
ATOM 1497 C C . GLU A 1 176 ? -1.871 -38.560 12.384 1.00 74.50 176 GLU A C 1
ATOM 1499 O O . GLU A 1 176 ? -3.058 -38.278 12.214 1.00 74.50 176 GLU A O 1
ATOM 1504 N N . SER A 1 177 ? -1.039 -37.753 13.042 1.00 76.19 177 SER A N 1
ATOM 1505 C CA . SER A 1 177 ? -1.462 -36.480 13.612 1.00 76.19 177 SER A CA 1
ATOM 1506 C C . SER A 1 177 ? -1.460 -35.371 12.557 1.00 76.19 177 SER A C 1
ATOM 1508 O O . SER A 1 177 ? -0.479 -35.210 11.833 1.00 76.19 177 SER A O 1
ATOM 1510 N N . ASN A 1 178 ? -2.511 -34.543 12.518 1.00 79.56 178 ASN A N 1
ATOM 1511 C CA . ASN A 1 178 ? -2.531 -33.319 11.707 1.00 79.56 178 ASN A CA 1
ATOM 1512 C C . ASN A 1 178 ? -1.305 -32.435 12.027 1.00 79.56 178 ASN A C 1
ATOM 1514 O O . ASN A 1 178 ? -0.864 -32.383 13.178 1.00 79.56 178 ASN A O 1
ATOM 1518 N N . TYR A 1 179 ? -0.797 -31.688 11.042 1.00 80.75 179 TYR A N 1
ATOM 1519 C CA . TYR A 1 179 ? 0.320 -30.748 11.214 1.00 80.75 179 TYR A CA 1
ATOM 1520 C C . TYR A 1 179 ? 0.073 -29.761 12.371 1.00 80.75 179 TYR A C 1
ATOM 1522 O O . TYR A 1 179 ? 0.981 -29.452 13.135 1.00 80.75 179 TYR A O 1
ATOM 1530 N N . TYR A 1 180 ? -1.184 -29.343 12.550 1.00 85.38 180 TYR A N 1
ATOM 1531 C CA . TYR A 1 180 ? -1.618 -28.421 13.605 1.00 85.38 180 TYR A CA 1
ATOM 1532 C C . TYR A 1 180 ? -2.125 -29.105 14.882 1.00 85.38 180 TYR A C 1
ATOM 1534 O O . TYR A 1 180 ? -2.608 -28.427 15.783 1.00 85.38 180 TYR A O 1
ATOM 1542 N N . SER A 1 181 ? -2.023 -30.431 14.997 1.00 84.31 181 SER A N 1
ATOM 1543 C CA . SER A 1 181 ? -2.562 -31.194 16.138 1.00 84.31 181 SER A CA 1
ATOM 1544 C C . SER A 1 181 ? -2.089 -30.679 17.503 1.00 84.31 181 SER A C 1
ATOM 1546 O O . SER A 1 181 ? -2.875 -30.621 18.446 1.00 84.31 181 SER A O 1
ATOM 1548 N N . LEU A 1 182 ? -0.823 -30.262 17.610 1.00 82.88 182 LEU A N 1
ATOM 1549 C CA . LEU A 1 182 ? -0.268 -29.686 18.837 1.00 82.88 182 LEU A CA 1
ATOM 1550 C C . LEU A 1 182 ? -0.901 -28.335 19.185 1.00 82.88 182 LEU A C 1
ATOM 1552 O O . LEU A 1 182 ? -1.149 -28.054 20.358 1.00 82.88 182 LEU A O 1
ATOM 1556 N N . ASP A 1 183 ? -1.160 -27.501 18.181 1.00 85.44 183 ASP A N 1
ATOM 1557 C CA . ASP A 1 183 ? -1.780 -26.193 18.377 1.00 85.44 183 ASP A CA 1
ATOM 1558 C C . ASP A 1 183 ? -3.262 -26.345 18.726 1.00 85.44 183 ASP A C 1
ATOM 1560 O O . ASP A 1 183 ? -3.726 -25.732 19.685 1.00 85.44 183 ASP A O 1
ATOM 1564 N N . GLU A 1 184 ? -3.975 -27.250 18.052 1.00 88.06 184 GLU A N 1
ATOM 1565 C CA . GLU A 1 184 ? -5.358 -27.610 18.382 1.00 88.06 184 GLU A CA 1
ATOM 1566 C C . GLU A 1 184 ? -5.477 -28.172 19.810 1.00 88.06 184 GLU A C 1
ATOM 1568 O O . GLU A 1 184 ? -6.387 -27.801 20.555 1.00 88.06 184 GLU A O 1
ATOM 1573 N N . ALA A 1 185 ? -4.538 -29.027 20.233 1.00 87.81 185 ALA A N 1
ATOM 1574 C CA . ALA A 1 185 ? -4.494 -29.547 21.599 1.00 87.81 185 ALA A CA 1
ATOM 1575 C C . ALA A 1 185 ? -4.255 -28.429 22.630 1.00 87.81 185 ALA A C 1
ATOM 1577 O O . ALA A 1 185 ? -4.919 -28.392 23.667 1.00 87.81 185 ALA A O 1
ATOM 1578 N N . ARG A 1 186 ? -3.359 -27.475 22.336 1.00 88.50 186 ARG A N 1
ATOM 1579 C CA . ARG A 1 186 ? -3.141 -26.289 23.184 1.00 88.50 186 ARG A CA 1
ATOM 1580 C C . ARG A 1 186 ? -4.375 -25.399 23.258 1.00 88.50 186 ARG A C 1
ATOM 1582 O O . ARG A 1 186 ? -4.658 -24.842 24.316 1.00 88.50 186 ARG A O 1
ATOM 1589 N N . GLU A 1 187 ? -5.091 -25.221 22.153 1.00 90.31 187 GLU A N 1
ATOM 1590 C CA . GLU A 1 187 ? -6.332 -24.448 22.131 1.00 90.31 187 GLU A CA 1
ATOM 1591 C C . GLU A 1 187 ? -7.422 -25.109 22.969 1.00 90.31 187 GLU A C 1
ATOM 1593 O O . GLU A 1 187 ? -8.043 -24.424 23.780 1.00 90.31 187 GLU A O 1
ATOM 1598 N N . LYS A 1 188 ? -7.611 -26.429 22.839 1.00 92.06 188 LYS A N 1
ATOM 1599 C CA . LYS A 1 188 ? -8.539 -27.188 23.690 1.00 92.06 188 LYS A CA 1
ATOM 1600 C C . LYS A 1 188 ? -8.185 -27.060 25.165 1.00 92.06 188 LYS A C 1
ATOM 1602 O O . LYS A 1 188 ? -9.049 -26.701 25.954 1.00 92.06 188 LYS A O 1
ATOM 1607 N N . MET A 1 189 ? -6.913 -27.236 25.519 1.00 88.75 189 MET A N 1
ATOM 1608 C CA . MET A 1 189 ? -6.445 -27.071 26.897 1.00 88.75 189 MET A CA 1
ATOM 1609 C C . MET A 1 189 ? -6.747 -25.663 27.432 1.00 88.75 189 MET A C 1
ATOM 1611 O O . MET A 1 189 ? -7.266 -25.517 28.532 1.00 88.75 189 MET A O 1
ATOM 1615 N N . LYS A 1 190 ? -6.509 -24.611 26.636 1.00 88.94 190 LYS A N 1
ATOM 1616 C CA . LYS A 1 190 ? -6.873 -23.233 27.013 1.00 88.94 190 LYS A CA 1
ATOM 1617 C C . LYS A 1 190 ? -8.381 -23.041 27.180 1.00 88.94 190 LYS A C 1
ATOM 1619 O O . LYS A 1 190 ? -8.789 -22.260 28.035 1.00 88.94 190 LYS A O 1
ATOM 1624 N N . GLN A 1 191 ? -9.198 -23.688 26.349 1.00 88.50 191 GLN A N 1
ATOM 1625 C CA . GLN A 1 191 ? -10.658 -23.635 26.454 1.00 88.50 191 GLN A CA 1
ATOM 1626 C C . GLN A 1 191 ? -11.148 -24.350 27.715 1.00 88.50 191 GLN A C 1
ATOM 1628 O O . GLN A 1 191 ? -11.977 -23.799 28.428 1.00 88.50 191 GLN A O 1
ATOM 1633 N N . GLU A 1 192 ? -10.605 -25.524 28.026 1.00 89.31 192 GLU A N 1
ATOM 1634 C CA . GLU A 1 192 ? -10.899 -26.260 29.259 1.00 89.31 192 GLU A CA 1
ATOM 1635 C C . GLU A 1 192 ? -10.470 -25.464 30.494 1.00 89.31 192 GLU A C 1
ATOM 1637 O O . GLU A 1 192 ? -11.258 -25.292 31.421 1.00 89.31 192 GLU A O 1
ATOM 1642 N N . GLU A 1 193 ? -9.262 -24.890 30.484 1.00 85.38 193 GLU A N 1
ATOM 1643 C CA . GLU A 1 193 ? -8.816 -23.961 31.525 1.00 85.38 193 GLU A CA 1
ATOM 1644 C C . GLU A 1 193 ? -9.769 -22.774 31.669 1.00 85.38 193 GLU A C 1
ATOM 1646 O O . GLU A 1 193 ? -10.043 -22.350 32.785 1.00 85.38 193 GLU A O 1
ATOM 1651 N N . TRP A 1 194 ? -10.253 -22.210 30.559 1.00 80.69 194 TRP A N 1
ATOM 1652 C CA . TRP A 1 194 ? -11.182 -21.083 30.576 1.00 80.69 194 TRP A CA 1
ATOM 1653 C C . TRP A 1 194 ? -12.531 -21.458 31.192 1.00 80.69 194 TRP A C 1
ATOM 1655 O O . TRP A 1 194 ? -13.027 -20.724 32.039 1.00 80.69 194 TRP A O 1
ATOM 1665 N N . VAL A 1 195 ? -13.101 -22.604 30.810 1.00 87.00 195 VAL A N 1
ATOM 1666 C CA . VAL A 1 195 ? -14.362 -23.115 31.375 1.00 87.00 195 VAL A CA 1
ATOM 1667 C C . VAL A 1 195 ? -14.219 -23.402 32.870 1.00 87.00 195 VAL A C 1
ATOM 1669 O O . VAL A 1 195 ? -15.137 -23.133 33.638 1.00 87.00 195 VAL A O 1
ATOM 1672 N N . ASN A 1 196 ? -13.054 -23.893 33.293 1.00 82.69 196 ASN A N 1
ATOM 1673 C CA . ASN A 1 196 ? -12.782 -24.248 34.684 1.00 82.69 196 ASN A CA 1
ATOM 1674 C C . ASN A 1 196 ? -12.288 -23.066 35.542 1.00 82.69 196 ASN A C 1
ATOM 1676 O O . ASN A 1 196 ? -12.006 -23.246 36.730 1.00 82.69 196 ASN A O 1
ATOM 1680 N N . ARG A 1 197 ? -12.166 -21.851 34.987 1.00 79.69 197 ARG A N 1
ATOM 1681 C CA . ARG A 1 197 ? -11.795 -20.660 35.765 1.00 79.69 197 ARG A CA 1
ATOM 1682 C C . ARG A 1 197 ? -12.980 -20.176 36.593 1.00 79.69 197 ARG A C 1
ATOM 1684 O O . ARG A 1 197 ? -13.909 -19.570 36.082 1.00 79.69 197 ARG A O 1
ATOM 1691 N N . LEU A 1 198 ? -12.878 -20.375 37.904 1.00 79.88 198 LEU A N 1
ATOM 1692 C CA . LEU A 1 198 ? -13.758 -19.759 38.904 1.00 79.88 198 LEU A CA 1
ATOM 1693 C C . LEU A 1 198 ? -13.471 -18.262 39.123 1.00 79.88 198 LEU A C 1
ATOM 1695 O O . LEU A 1 198 ? -14.319 -17.549 39.650 1.00 79.88 198 LEU A O 1
ATOM 1699 N N . ILE A 1 199 ? -12.273 -17.786 38.763 1.00 79.25 199 ILE A N 1
ATOM 1700 C CA . ILE A 1 199 ? -11.823 -16.405 38.979 1.00 79.25 199 ILE A CA 1
ATOM 1701 C C . ILE A 1 199 ? -11.137 -15.902 37.702 1.00 79.25 199 ILE A C 1
ATOM 1703 O O . ILE A 1 199 ? -10.165 -16.500 37.236 1.00 79.25 199 ILE A O 1
ATOM 1707 N N . ASP A 1 200 ? -11.614 -14.778 37.162 1.00 74.94 200 ASP A N 1
ATOM 1708 C CA . ASP A 1 200 ? -11.062 -14.145 35.949 1.00 74.94 200 ASP A CA 1
ATOM 1709 C C . ASP A 1 200 ? -9.692 -13.495 36.180 1.00 74.94 200 ASP A C 1
ATOM 1711 O O . ASP A 1 200 ? -8.877 -13.335 35.263 1.00 74.94 200 ASP A O 1
ATOM 1715 N N . ILE A 1 201 ? -9.413 -13.124 37.429 1.00 76.19 201 ILE A N 1
ATOM 1716 C CA . ILE A 1 201 ? -8.128 -12.571 37.838 1.00 76.19 201 ILE A CA 1
ATOM 1717 C C . ILE A 1 201 ? -7.117 -13.715 37.862 1.00 76.19 201 ILE A C 1
ATOM 1719 O O . ILE A 1 201 ? -7.115 -14.550 38.766 1.00 76.19 201 ILE A O 1
ATOM 1723 N N . LYS A 1 202 ? -6.216 -13.736 36.874 1.00 69.56 202 LYS A N 1
ATOM 1724 C CA . LYS A 1 202 ? -5.043 -14.616 36.910 1.00 69.56 202 LYS A CA 1
ATOM 1725 C C . LYS A 1 202 ? -4.307 -14.389 38.225 1.00 69.56 202 LYS A C 1
ATOM 1727 O O . LYS A 1 202 ? -3.786 -13.296 38.448 1.00 69.56 202 LYS A O 1
ATOM 1732 N N . PHE A 1 203 ? -4.223 -15.424 39.056 1.00 68.75 203 PHE A N 1
ATOM 1733 C CA . PHE A 1 203 ? -3.324 -15.428 40.200 1.00 68.75 203 PHE A CA 1
ATOM 1734 C C . PHE A 1 203 ? -1.905 -15.183 39.681 1.00 68.75 203 PHE A C 1
ATOM 1736 O O . PHE A 1 203 ? -1.330 -16.013 38.976 1.00 68.75 203 PHE A O 1
ATOM 1743 N N . GLN A 1 204 ? -1.371 -13.996 39.956 1.00 73.31 204 GLN A N 1
ATOM 1744 C CA . GLN A 1 204 ? 0.020 -13.675 39.686 1.00 73.31 204 GLN A CA 1
ATOM 1745 C C . GLN A 1 204 ? 0.786 -13.985 40.974 1.00 73.31 204 GLN A C 1
ATOM 1747 O O . GLN A 1 204 ? 0.701 -13.187 41.908 1.00 73.31 204 GLN A O 1
ATOM 1752 N N . PRO A 1 205 ? 1.505 -15.124 41.064 1.00 70.44 205 PRO A N 1
ATOM 1753 C CA . PRO A 1 205 ? 2.192 -15.531 42.294 1.00 70.44 205 PRO A CA 1
ATOM 1754 C C . PRO A 1 205 ? 3.223 -14.497 42.768 1.00 70.44 205 PRO A C 1
ATOM 1756 O O . PRO A 1 205 ? 3.612 -14.490 43.932 1.00 70.44 205 PRO A O 1
ATOM 1759 N N . SER A 1 206 ? 3.653 -13.594 41.885 1.00 70.38 206 SER A N 1
ATOM 1760 C CA . SER A 1 206 ? 4.456 -12.430 42.227 1.00 70.38 206 SER A CA 1
ATOM 1761 C C . SER A 1 206 ? 4.113 -11.243 41.325 1.00 70.38 206 SER A C 1
ATOM 1763 O O . SER A 1 206 ? 3.781 -11.400 40.146 1.00 70.38 206 SER A O 1
ATOM 1765 N N . LYS A 1 207 ? 4.224 -10.026 41.871 1.00 70.75 207 LYS A N 1
ATOM 1766 C CA . LYS A 1 207 ? 4.247 -8.802 41.062 1.00 70.75 207 LYS A CA 1
ATOM 1767 C C . LYS A 1 207 ? 5.517 -8.855 40.210 1.00 70.75 207 LYS A C 1
ATOM 1769 O O . LYS A 1 207 ? 6.613 -8.940 40.766 1.00 70.75 207 LYS A O 1
ATOM 1774 N N . ARG A 1 208 ? 5.387 -8.832 38.879 1.00 64.31 208 ARG A N 1
ATOM 1775 C CA . ARG A 1 208 ? 6.550 -8.723 37.984 1.00 64.31 208 ARG A CA 1
ATOM 1776 C C . ARG A 1 208 ? 7.340 -7.481 38.384 1.00 64.31 208 ARG A C 1
ATOM 1778 O O . ARG A 1 208 ? 6.811 -6.374 38.349 1.00 64.31 208 ARG A O 1
ATOM 1785 N N . LYS A 1 209 ? 8.588 -7.675 38.799 1.00 67.75 209 LYS A N 1
ATOM 1786 C CA . LYS A 1 209 ? 9.480 -6.570 39.129 1.00 67.75 209 LYS A CA 1
ATOM 1787 C C . LYS A 1 209 ? 9.836 -5.858 37.818 1.00 67.75 209 LYS A C 1
ATOM 1789 O O . LYS A 1 209 ? 10.217 -6.513 36.855 1.00 67.75 209 LYS A O 1
ATOM 1794 N N . THR A 1 210 ? 9.628 -4.545 37.761 1.00 69.69 210 THR A N 1
ATOM 1795 C CA . THR A 1 210 ? 9.822 -3.707 36.560 1.00 69.69 210 THR A CA 1
ATOM 1796 C C . THR A 1 210 ? 11.275 -3.317 36.319 1.00 69.69 210 THR A C 1
ATOM 1798 O O . THR A 1 210 ? 11.571 -2.682 35.310 1.00 69.69 210 THR A O 1
ATOM 1801 N N . TYR A 1 211 ? 12.183 -3.666 37.229 1.00 74.44 211 TYR A N 1
ATOM 1802 C CA . TYR A 1 211 ? 13.596 -3.372 37.055 1.00 74.44 211 TYR A CA 1
ATOM 1803 C C . TYR A 1 211 ? 14.250 -4.345 36.072 1.00 74.44 211 TYR A C 1
ATOM 1805 O O . TYR A 1 211 ? 13.904 -5.528 36.014 1.00 74.44 211 TYR A O 1
ATOM 1813 N N . ALA A 1 212 ? 15.209 -3.826 35.305 1.00 72.88 212 ALA A N 1
ATOM 1814 C CA . ALA A 1 212 ? 16.061 -4.634 34.450 1.00 72.88 212 ALA A CA 1
ATOM 1815 C C . ALA A 1 212 ? 16.791 -5.678 35.305 1.00 72.88 212 ALA A C 1
ATOM 1817 O O . ALA A 1 212 ? 17.301 -5.367 36.379 1.00 72.88 212 AL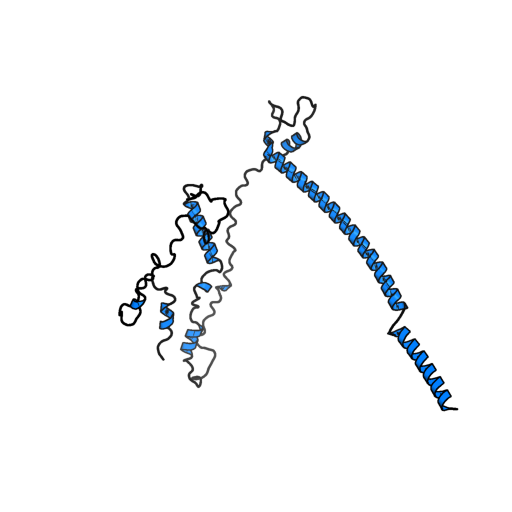A A O 1
ATOM 1818 N N . TYR A 1 213 ? 16.798 -6.931 34.851 1.00 74.06 213 TYR A N 1
ATOM 1819 C CA . TYR A 1 213 ? 17.563 -7.983 35.509 1.00 74.06 213 TYR A CA 1
ATOM 1820 C C . TYR A 1 213 ? 19.050 -7.633 35.426 1.00 74.06 213 TYR A C 1
ATOM 1822 O O . TYR A 1 213 ? 19.629 -7.656 34.342 1.00 74.06 213 TYR A O 1
ATOM 1830 N N . GLU A 1 214 ? 19.655 -7.309 36.565 1.00 66.94 214 GLU A N 1
ATOM 1831 C CA . GLU A 1 214 ? 21.100 -7.158 36.683 1.00 66.94 214 GLU A CA 1
ATOM 1832 C C . GLU A 1 214 ? 21.703 -8.535 37.002 1.00 66.94 214 GLU A C 1
ATOM 1834 O O . GLU A 1 214 ? 21.448 -9.080 38.081 1.00 66.94 214 GLU A O 1
ATOM 1839 N N . PRO A 1 215 ? 22.454 -9.158 36.076 1.00 61.12 215 PRO A N 1
ATOM 1840 C CA . PRO A 1 215 ? 23.092 -10.439 36.338 1.00 61.12 215 PRO A CA 1
ATOM 1841 C C . PRO A 1 215 ? 24.141 -10.287 37.449 1.00 61.12 215 PRO A C 1
ATOM 1843 O O . PRO A 1 215 ? 25.226 -9.756 37.230 1.00 61.12 215 PRO A O 1
ATOM 1846 N N . LEU A 1 216 ? 23.841 -10.822 38.638 1.00 65.81 216 LEU A N 1
ATOM 1847 C CA . LEU A 1 216 ? 24.716 -10.815 39.824 1.00 65.81 216 LEU A CA 1
ATOM 1848 C C . LEU A 1 216 ? 25.972 -11.704 39.693 1.00 65.81 216 LEU A C 1
ATOM 1850 O O . LEU A 1 216 ? 26.665 -11.951 40.677 1.00 65.81 216 LEU A O 1
ATOM 1854 N N . LEU A 1 217 ? 26.301 -12.186 38.491 1.00 57.34 217 LEU A N 1
ATOM 1855 C CA . LEU A 1 217 ? 27.453 -13.066 38.256 1.00 57.34 217 LEU A CA 1
ATOM 1856 C C . LEU A 1 217 ? 28.788 -12.431 38.682 1.00 57.34 217 LEU A C 1
ATOM 1858 O O . LEU A 1 217 ? 29.742 -13.157 38.955 1.00 57.34 217 LEU A O 1
ATOM 1862 N N . HIS A 1 218 ? 28.852 -11.100 38.787 1.00 55.09 218 HIS A N 1
ATOM 1863 C CA . HIS A 1 218 ? 30.050 -10.366 39.207 1.00 55.09 218 HIS A CA 1
ATOM 1864 C C . HIS A 1 218 ? 29.812 -9.398 40.376 1.00 55.09 218 HIS A C 1
ATOM 1866 O O . HIS A 1 218 ? 30.679 -8.579 40.672 1.00 55.09 218 HIS A O 1
ATOM 1872 N N . SER A 1 219 ? 28.664 -9.464 41.062 1.00 54.41 219 SER A N 1
ATOM 1873 C CA . SER A 1 219 ? 28.438 -8.602 42.227 1.00 54.41 219 SER A CA 1
ATOM 1874 C C . SER A 1 219 ? 29.234 -9.119 43.427 1.00 54.41 219 SER A C 1
ATOM 1876 O O . SER A 1 219 ? 28.965 -10.209 43.941 1.00 54.41 219 SER A O 1
ATOM 1878 N N . THR A 1 220 ? 30.196 -8.330 43.899 1.00 58.38 220 THR A N 1
ATOM 1879 C CA . THR A 1 220 ? 30.917 -8.578 45.149 1.00 58.38 220 THR A CA 1
ATOM 1880 C C . THR A 1 220 ? 30.010 -8.228 46.330 1.00 58.38 220 THR A C 1
ATOM 1882 O O . THR A 1 220 ? 29.932 -7.073 46.742 1.00 58.38 220 THR A O 1
ATOM 1885 N N . 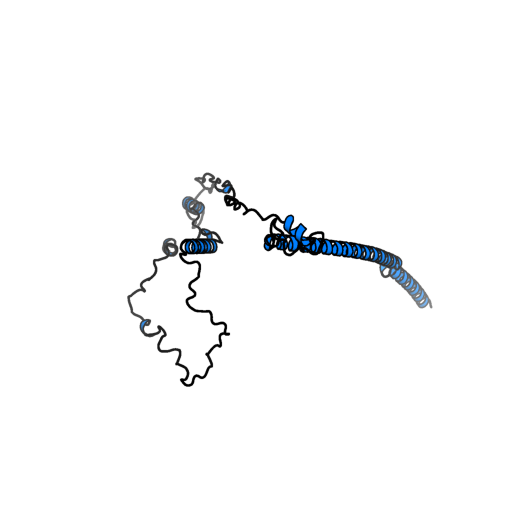SER A 1 221 ? 29.275 -9.211 46.862 1.00 67.31 221 SER A N 1
ATOM 1886 C CA . SER A 1 221 ? 28.596 -9.051 48.157 1.00 67.31 221 SER A CA 1
ATOM 1887 C C . SER A 1 221 ? 29.632 -9.051 49.291 1.00 67.31 221 SER A C 1
ATOM 1889 O O . SER A 1 221 ? 30.685 -9.678 49.151 1.00 67.31 221 SER A O 1
ATOM 1891 N N . SER A 1 222 ? 29.344 -8.418 50.438 1.00 67.00 222 SER A N 1
ATOM 1892 C CA . SER A 1 222 ? 30.250 -8.467 51.605 1.00 67.00 222 SER A CA 1
ATOM 1893 C C . SER A 1 222 ? 30.465 -9.885 52.148 1.00 67.00 222 SER A C 1
ATOM 1895 O O . SER A 1 222 ? 31.377 -10.105 52.937 1.00 67.00 222 SER A O 1
ATOM 1897 N N . PHE A 1 223 ? 29.626 -10.840 51.737 1.00 67.81 223 PHE A N 1
ATOM 1898 C CA . PHE A 1 223 ? 29.652 -12.235 52.166 1.00 67.81 223 PHE A CA 1
ATOM 1899 C C . PHE A 1 223 ? 30.323 -13.175 51.143 1.00 67.81 223 PHE A C 1
ATOM 1901 O O . PHE A 1 223 ? 30.358 -14.382 51.362 1.00 67.81 223 PHE A O 1
ATOM 1908 N N . GLY A 1 224 ? 30.886 -12.650 50.044 1.00 64.94 224 GLY A N 1
ATOM 1909 C CA . GLY A 1 224 ? 31.585 -13.444 49.022 1.00 64.94 224 GLY A CA 1
ATOM 1910 C C . GLY A 1 224 ? 30.657 -14.226 48.077 1.00 64.94 224 GLY A C 1
ATOM 1911 O O . GLY A 1 224 ? 29.440 -14.034 48.076 1.00 64.94 224 GLY A O 1
ATOM 1912 N N . HIS A 1 225 ? 31.243 -15.074 47.222 1.00 61.12 225 HIS A N 1
ATOM 1913 C CA . HIS A 1 225 ? 30.517 -15.962 46.303 1.00 61.12 225 HIS A CA 1
ATOM 1914 C C . HIS A 1 225 ? 30.423 -17.366 46.914 1.00 61.12 225 HIS A C 1
ATOM 1916 O O . HIS A 1 225 ? 31.434 -17.922 47.343 1.00 61.12 225 HIS A O 1
ATOM 1922 N N . LEU A 1 226 ? 29.224 -17.953 46.943 1.00 61.91 226 LEU A N 1
ATOM 1923 C CA . LEU A 1 226 ? 29.064 -19.367 47.290 1.00 61.91 226 LEU A CA 1
ATOM 1924 C C . LEU A 1 226 ? 29.726 -20.211 46.186 1.00 61.91 226 LEU A C 1
ATOM 1926 O O . LEU A 1 226 ? 29.470 -19.943 45.011 1.00 61.91 226 LEU A O 1
ATOM 1930 N N . PRO A 1 227 ? 30.554 -21.221 46.510 1.00 61.34 227 PRO A N 1
ATOM 1931 C CA . PRO A 1 227 ? 31.138 -22.098 45.504 1.00 61.34 227 PRO A CA 1
ATOM 1932 C C . PRO A 1 227 ? 30.019 -22.881 44.807 1.00 61.34 227 PRO A C 1
ATOM 1934 O O . PRO A 1 227 ? 29.475 -23.855 45.329 1.00 61.34 227 PRO A O 1
ATOM 1937 N N . TYR A 1 228 ? 29.637 -22.424 43.619 1.00 59.09 228 TYR A N 1
ATOM 1938 C CA . TYR A 1 228 ? 28.703 -23.126 42.756 1.00 59.09 228 TYR A CA 1
ATOM 1939 C C . TYR A 1 228 ? 29.411 -24.359 42.187 1.00 59.09 228 TYR A C 1
ATOM 1941 O O . TYR A 1 228 ? 30.396 -24.213 41.468 1.00 59.09 228 TYR A O 1
ATOM 1949 N N . GLY A 1 229 ? 28.944 -25.571 42.506 1.00 60.56 229 GLY A N 1
ATOM 1950 C CA . GLY A 1 229 ? 29.483 -26.770 41.849 1.00 60.56 229 GLY A CA 1
ATOM 1951 C C . GLY A 1 229 ? 29.535 -28.068 42.641 1.00 60.56 229 GLY A C 1
ATOM 1952 O O . GLY A 1 229 ? 29.572 -29.116 42.011 1.00 60.56 229 GLY A O 1
ATOM 1953 N N . THR A 1 230 ? 29.517 -28.059 43.975 1.00 57.12 230 THR A N 1
ATOM 1954 C CA . THR A 1 230 ? 29.871 -29.290 44.719 1.00 57.12 230 THR A CA 1
ATOM 1955 C C . THR A 1 230 ? 28.786 -29.830 45.645 1.00 57.12 230 THR A C 1
ATOM 1957 O O . THR A 1 230 ? 28.700 -31.037 45.813 1.00 57.12 230 THR A O 1
ATOM 1960 N N . SER A 1 231 ? 27.912 -28.986 46.203 1.00 54.94 231 SER A N 1
ATOM 1961 C CA . SER A 1 231 ? 26.957 -29.428 47.238 1.00 54.94 231 SER A CA 1
ATOM 1962 C C . SER A 1 231 ? 25.590 -29.903 46.721 1.00 54.94 231 SER A C 1
ATOM 1964 O O . SER A 1 231 ? 24.878 -30.571 47.461 1.00 54.94 231 SER A O 1
ATOM 1966 N N . 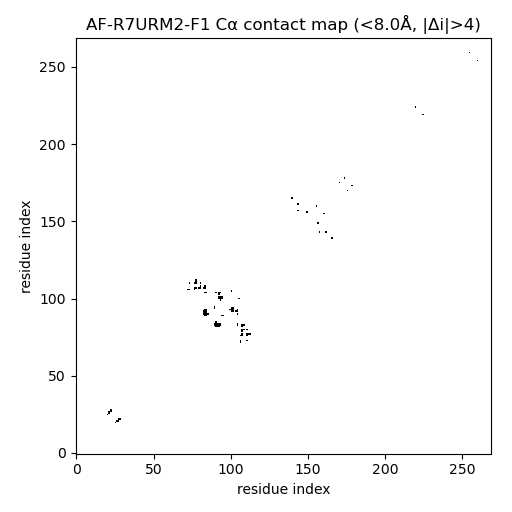TYR A 1 232 ? 25.181 -29.530 45.502 1.00 54.38 232 TYR A N 1
ATOM 1967 C CA . TYR A 1 232 ? 23.795 -29.733 45.025 1.00 54.38 232 TYR A CA 1
ATOM 1968 C C . TYR A 1 232 ? 23.690 -30.384 43.642 1.00 54.38 232 TYR A C 1
ATOM 1970 O O . TYR A 1 232 ? 22.592 -30.528 43.099 1.00 54.38 232 TYR A O 1
ATOM 1978 N N . PHE A 1 233 ? 24.816 -30.778 43.048 1.00 55.44 233 PHE A N 1
ATOM 1979 C CA . PHE A 1 233 ? 24.792 -31.550 41.814 1.00 55.44 233 PHE A CA 1
ATOM 1980 C C . PHE A 1 233 ? 24.566 -33.024 42.143 1.00 55.44 233 PHE A C 1
ATOM 1982 O O . PHE A 1 233 ? 25.220 -33.579 43.017 1.00 55.44 233 PHE A O 1
ATOM 1989 N N . ARG A 1 234 ? 23.662 -33.674 41.401 1.00 55.41 234 ARG A N 1
ATOM 1990 C CA . ARG A 1 234 ? 23.357 -35.117 41.475 1.00 55.41 234 ARG A CA 1
ATOM 1991 C C . ARG A 1 234 ? 24.508 -36.014 40.974 1.00 55.41 234 ARG A C 1
ATOM 1993 O O . ARG A 1 234 ? 24.249 -37.046 40.369 1.00 55.41 234 ARG A O 1
ATOM 2000 N N . HIS A 1 235 ? 25.759 -35.617 41.169 1.00 53.56 235 HIS A N 1
ATOM 2001 C CA . HIS A 1 235 ? 26.931 -36.428 40.847 1.00 53.56 235 HIS A CA 1
ATOM 2002 C C . HIS A 1 235 ? 27.576 -36.908 42.140 1.00 53.56 235 HIS A C 1
ATOM 2004 O O . HIS A 1 235 ? 28.719 -36.589 42.448 1.00 53.56 235 HIS A O 1
ATOM 2010 N N . GLU A 1 236 ? 26.819 -37.686 42.902 1.00 57.00 236 GLU A N 1
ATOM 2011 C CA . GLU A 1 236 ? 27.424 -38.565 43.885 1.00 57.00 236 GLU A CA 1
ATOM 2012 C C . GLU A 1 236 ? 27.733 -39.882 43.157 1.00 57.00 236 GLU A C 1
ATOM 2014 O O . GLU A 1 236 ? 26.833 -40.521 42.610 1.00 57.00 236 GLU A O 1
ATOM 2019 N N . TYR A 1 237 ? 29.010 -40.270 43.150 1.00 57.25 237 TYR A N 1
ATOM 2020 C CA . TYR A 1 237 ? 29.545 -41.579 42.735 1.00 57.25 237 TYR A CA 1
ATOM 2021 C C . TYR A 1 237 ? 29.835 -41.792 41.230 1.00 57.25 237 TYR A C 1
ATOM 2023 O O . TYR A 1 237 ? 29.128 -42.554 40.567 1.00 57.25 237 TYR A O 1
ATOM 2031 N N . PRO A 1 238 ? 30.944 -41.238 40.696 1.00 57.84 238 PRO A N 1
ATOM 2032 C CA . PRO A 1 238 ? 31.506 -41.671 39.406 1.00 57.84 238 PRO A CA 1
ATOM 2033 C C . PRO A 1 238 ? 31.867 -43.172 39.372 1.00 57.84 238 PRO A C 1
ATOM 2035 O O . PRO A 1 238 ? 31.840 -43.789 38.310 1.00 57.84 238 PRO A O 1
ATOM 2038 N N . ASP A 1 239 ? 32.112 -43.789 40.532 1.00 57.12 239 ASP A N 1
ATOM 2039 C CA . ASP A 1 239 ? 32.547 -45.189 40.634 1.00 57.12 239 ASP A CA 1
ATOM 2040 C C . ASP A 1 239 ? 31.404 -46.214 40.492 1.00 57.12 239 ASP A C 1
ATOM 2042 O O . ASP A 1 239 ? 31.656 -47.409 40.351 1.00 57.12 239 ASP A O 1
ATOM 2046 N N . LYS A 1 240 ? 30.131 -45.784 40.480 1.00 56.41 240 LYS A N 1
ATOM 2047 C CA . LYS A 1 240 ? 28.971 -46.696 40.370 1.00 56.41 240 LYS A CA 1
ATOM 2048 C C . LYS A 1 240 ? 28.779 -47.309 38.979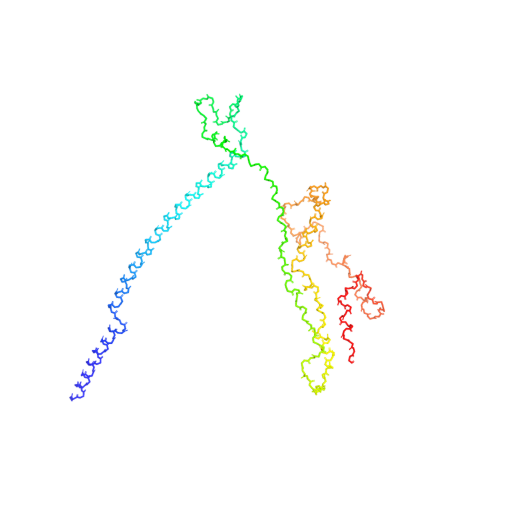 1.00 56.41 240 LYS A C 1
ATOM 2050 O O . LYS A 1 240 ? 27.990 -48.241 38.836 1.00 56.41 240 LYS A O 1
ATOM 2055 N N . TRP A 1 241 ? 29.450 -46.788 37.953 1.00 53.50 241 TRP A N 1
ATOM 2056 C CA . TRP A 1 241 ? 29.291 -47.243 36.564 1.00 53.50 241 TRP A CA 1
ATOM 2057 C C . TRP A 1 241 ? 30.401 -48.175 36.077 1.00 53.50 241 TRP A C 1
ATOM 2059 O O . TRP A 1 241 ? 30.316 -48.697 34.966 1.00 53.50 241 TRP A O 1
ATOM 2069 N N . LEU A 1 242 ? 31.414 -48.437 36.903 1.00 51.84 242 LEU A N 1
ATOM 2070 C CA . LEU A 1 242 ? 32.484 -49.363 36.558 1.00 51.84 242 LEU A CA 1
ATOM 2071 C C . LEU A 1 242 ? 32.055 -50.798 36.898 1.00 51.84 242 LEU A C 1
ATOM 2073 O O . LEU A 1 242 ? 32.225 -51.275 38.010 1.00 51.84 242 LEU A O 1
ATOM 2077 N N . PHE A 1 243 ? 31.482 -51.458 35.887 1.00 47.84 243 PHE A N 1
ATOM 2078 C CA . PHE A 1 243 ? 31.468 -52.911 35.680 1.00 47.84 243 PHE A CA 1
ATOM 2079 C C . PHE A 1 243 ? 30.956 -53.782 36.848 1.00 47.84 243 PHE A C 1
ATOM 2081 O O . PHE A 1 243 ? 31.738 -54.264 37.661 1.00 47.84 243 PHE A O 1
ATOM 2088 N N . GLY A 1 244 ? 29.651 -54.102 36.864 1.00 54.06 244 GLY A N 1
ATOM 2089 C CA . GLY A 1 244 ? 29.173 -55.281 37.612 1.00 54.06 244 GLY A CA 1
ATOM 2090 C C . GLY A 1 244 ? 27.782 -55.238 38.248 1.00 54.06 244 GLY A C 1
ATOM 2091 O O . GLY A 1 244 ? 27.361 -56.251 38.801 1.00 54.06 244 GLY A O 1
ATOM 2092 N N . SER A 1 245 ? 27.032 -54.133 38.185 1.00 54.00 245 SER A N 1
ATOM 2093 C CA . SER A 1 245 ? 25.657 -54.141 38.711 1.00 54.00 245 SER A CA 1
ATOM 2094 C C . SER A 1 245 ? 24.717 -54.873 37.745 1.00 54.00 245 SER A C 1
ATOM 2096 O O . SER A 1 245 ? 24.468 -54.397 36.639 1.00 54.00 245 SER A O 1
ATOM 2098 N N . SER A 1 246 ? 24.195 -56.039 38.148 1.00 57.31 246 SER A N 1
ATOM 2099 C CA . SER A 1 246 ? 23.226 -56.821 37.352 1.00 57.31 246 SER A CA 1
ATOM 2100 C C . SER A 1 246 ? 21.837 -56.170 37.262 1.00 57.31 246 SER A C 1
ATOM 2102 O O . SER A 1 246 ? 20.959 -56.648 36.540 1.00 57.31 246 SER A O 1
ATOM 2104 N N . GLU A 1 247 ? 21.622 -55.059 37.968 1.00 62.72 247 GLU A N 1
ATOM 2105 C CA . GLU A 1 247 ? 20.373 -54.317 37.896 1.00 62.72 247 GLU A CA 1
ATOM 2106 C C . GLU A 1 247 ? 20.332 -53.469 36.627 1.00 62.72 247 GLU A C 1
ATOM 2108 O O . GLU A 1 247 ? 20.871 -52.364 36.545 1.00 62.72 247 GLU A O 1
ATOM 2113 N N . LYS A 1 248 ? 19.645 -54.001 35.614 1.00 60.41 248 LYS A N 1
ATOM 2114 C CA . LYS A 1 248 ? 19.215 -53.220 34.454 1.00 60.41 248 LYS A CA 1
ATOM 2115 C C . LYS A 1 248 ? 18.390 -52.030 34.948 1.00 60.41 248 LYS A C 1
ATOM 2117 O O . LYS A 1 248 ? 17.512 -52.189 35.797 1.00 60.41 248 LYS A O 1
ATOM 2122 N N . PHE A 1 249 ? 18.658 -50.848 34.397 1.00 58.62 249 PHE A N 1
ATOM 2123 C CA . PHE A 1 249 ? 17.908 -49.632 34.701 1.00 58.62 249 PHE A CA 1
ATOM 2124 C C . PHE A 1 249 ? 16.396 -49.888 34.620 1.00 58.62 249 PHE A C 1
ATOM 2126 O O . PHE A 1 249 ? 15.878 -50.287 33.577 1.00 58.62 249 PHE A O 1
ATOM 2133 N N . ARG A 1 250 ? 15.681 -49.648 35.725 1.00 62.12 250 ARG A N 1
ATOM 2134 C CA . ARG A 1 250 ? 14.215 -49.665 35.740 1.00 62.12 250 ARG A CA 1
ATOM 2135 C C . ARG A 1 250 ? 13.704 -48.474 34.937 1.00 62.12 250 ARG A C 1
ATOM 2137 O O . ARG A 1 250 ? 13.976 -47.324 35.279 1.00 62.12 250 ARG A O 1
ATOM 2144 N N . THR A 1 251 ? 12.940 -48.741 33.885 1.00 59.38 251 THR A N 1
ATOM 2145 C CA . THR A 1 251 ? 12.224 -47.702 33.147 1.00 59.38 251 THR A CA 1
ATOM 2146 C C . THR A 1 251 ? 11.127 -47.129 34.040 1.00 59.38 251 THR A C 1
ATOM 2148 O O . THR A 1 251 ? 10.187 -47.825 34.411 1.00 59.38 251 THR A O 1
ATOM 2151 N N . VAL A 1 252 ? 11.255 -45.854 34.402 1.00 66.94 252 VAL A N 1
ATOM 2152 C CA . VAL A 1 252 ? 10.258 -45.126 35.211 1.00 66.94 252 VAL A CA 1
ATOM 2153 C C . VAL A 1 252 ? 9.024 -44.749 34.375 1.00 66.94 252 VAL A C 1
ATOM 2155 O O . VAL A 1 252 ? 7.969 -44.435 34.915 1.00 66.94 252 VAL A O 1
ATOM 2158 N N . VAL A 1 253 ? 9.144 -44.802 33.047 1.00 58.19 253 VAL A N 1
ATOM 2159 C CA . VAL A 1 253 ? 8.105 -44.428 32.082 1.00 58.19 253 VAL A CA 1
ATOM 2160 C C . VAL A 1 253 ? 7.664 -45.683 31.321 1.00 58.19 253 VAL A C 1
ATOM 2162 O O . VAL A 1 253 ? 8.535 -46.479 30.955 1.00 58.19 253 VAL A O 1
ATOM 2165 N N . PRO A 1 254 ? 6.354 -45.889 31.080 1.00 60.00 254 PRO A N 1
ATOM 2166 C CA . PRO A 1 254 ? 5.879 -47.013 30.279 1.00 60.00 254 PRO A CA 1
ATOM 2167 C C . PRO A 1 254 ? 6.502 -46.987 28.872 1.00 60.00 254 PRO A C 1
ATOM 2169 O O . PRO A 1 254 ? 6.685 -45.901 28.307 1.00 60.00 254 PRO A O 1
ATOM 2172 N N . PRO A 1 255 ? 6.840 -48.156 28.298 1.00 62.34 255 PRO A N 1
ATOM 2173 C CA . PRO A 1 255 ? 7.420 -48.229 26.965 1.00 62.34 255 PRO A CA 1
ATOM 2174 C C . PRO A 1 255 ? 6.443 -47.649 25.940 1.00 62.34 255 PRO A C 1
ATOM 2176 O O . PRO A 1 255 ? 5.237 -47.891 25.986 1.00 62.34 255 PRO A O 1
ATOM 2179 N N . ILE A 1 256 ? 6.963 -46.848 25.010 1.00 66.06 256 ILE A N 1
ATOM 2180 C CA . ILE A 1 256 ? 6.157 -46.294 23.923 1.00 66.06 256 ILE A CA 1
ATOM 2181 C C . ILE A 1 256 ? 5.922 -47.432 22.913 1.00 66.06 256 ILE A C 1
ATOM 2183 O O . ILE A 1 256 ? 6.905 -47.925 22.352 1.00 66.06 256 ILE A O 1
ATOM 2187 N N . PRO A 1 257 ? 4.664 -47.811 22.608 1.00 62.72 257 PRO A N 1
ATOM 2188 C CA . PRO A 1 257 ? 4.335 -48.989 21.785 1.00 62.72 257 PRO A CA 1
ATOM 2189 C C . PRO A 1 257 ? 4.960 -48.999 20.381 1.00 62.72 257 PRO A C 1
ATOM 2191 O O . PRO A 1 257 ? 5.068 -50.035 19.730 1.00 62.72 257 PRO A O 1
ATOM 2194 N N . VAL A 1 258 ? 5.370 -47.828 19.885 1.00 60.53 258 VAL A N 1
ATOM 2195 C CA . VAL A 1 258 ? 6.046 -47.667 18.591 1.00 60.53 258 VAL A CA 1
ATOM 2196 C C . VAL A 1 258 ? 7.439 -48.308 18.591 1.00 60.53 258 VAL A C 1
ATOM 2198 O O . VAL A 1 258 ? 7.865 -48.819 17.559 1.00 60.53 258 VAL A O 1
ATOM 2201 N N . PHE A 1 259 ? 8.144 -48.302 19.727 1.00 55.84 259 PHE A N 1
ATOM 2202 C CA . PHE A 1 259 ? 9.525 -48.788 19.816 1.00 55.84 259 PHE A CA 1
ATOM 2203 C C . PHE A 1 259 ? 9.640 -50.281 20.146 1.00 55.84 259 PHE A C 1
ATOM 2205 O O . PHE A 1 259 ? 10.703 -50.846 19.918 1.00 55.84 259 PHE A O 1
ATOM 2212 N N . GLU A 1 260 ? 8.568 -50.944 20.598 1.00 61.34 260 GLU A N 1
ATOM 2213 C CA . GLU A 1 260 ? 8.560 -52.410 20.770 1.00 61.34 260 GLU A CA 1
ATOM 2214 C C . GLU A 1 260 ? 8.646 -53.135 19.419 1.00 61.34 260 GLU A C 1
ATOM 2216 O O . GLU A 1 260 ? 9.413 -54.077 19.254 1.00 61.34 260 GLU A O 1
ATOM 2221 N N . LYS A 1 261 ? 7.955 -52.619 18.395 1.00 59.69 261 LYS A N 1
ATOM 2222 C CA . LYS A 1 261 ? 7.905 -53.238 17.058 1.00 59.69 261 LYS A CA 1
ATOM 2223 C C . LYS A 1 261 ? 9.212 -53.156 16.268 1.00 59.69 261 LYS A C 1
ATOM 2225 O O . LYS A 1 261 ? 9.332 -53.810 15.235 1.00 59.69 261 LYS A O 1
ATOM 2230 N N . LEU A 1 262 ? 10.157 -52.318 16.698 1.00 55.06 262 LEU A N 1
ATOM 2231 C CA . LEU A 1 262 ? 11.375 -52.020 15.940 1.00 55.06 262 LEU A CA 1
ATOM 2232 C C . LEU A 1 262 ? 12.345 -53.209 15.893 1.00 55.06 262 LEU A C 1
ATOM 2234 O O . LEU A 1 262 ? 13.098 -53.318 14.930 1.00 55.06 262 LEU A O 1
ATOM 2238 N N . ASN A 1 263 ? 12.262 -54.122 16.866 1.00 52.97 263 ASN A N 1
ATOM 2239 C CA . ASN A 1 263 ? 13.066 -55.346 16.899 1.00 52.97 263 ASN A CA 1
ATOM 2240 C C . ASN A 1 263 ? 12.276 -56.604 16.499 1.00 52.97 263 ASN A C 1
ATOM 2242 O O . ASN A 1 263 ? 12.881 -57.553 16.019 1.00 52.97 263 ASN A O 1
ATOM 2246 N N . ASP A 1 264 ? 10.942 -56.600 16.596 1.00 56.50 264 ASP A N 1
ATOM 2247 C CA . ASP A 1 264 ? 10.121 -57.769 16.235 1.00 56.50 264 ASP A CA 1
ATOM 2248 C C . ASP A 1 264 ? 10.034 -58.013 14.717 1.00 56.50 264 ASP A C 1
ATOM 2250 O O . ASP A 1 264 ? 9.825 -59.141 14.275 1.00 56.50 264 ASP A O 1
ATOM 2254 N N . THR A 1 265 ? 10.182 -56.974 13.882 1.00 49.94 265 THR A N 1
ATOM 2255 C CA . THR A 1 265 ? 10.124 -57.126 12.412 1.00 49.94 265 THR A CA 1
ATOM 2256 C C . THR A 1 265 ? 11.452 -57.514 11.765 1.00 49.94 265 THR A C 1
ATOM 2258 O O . THR A 1 265 ? 11.481 -57.790 10.566 1.00 49.94 265 THR A O 1
ATOM 2261 N N . TYR A 1 266 ? 12.538 -57.515 12.536 1.00 48.09 266 TYR A N 1
ATOM 2262 C CA . TYR A 1 266 ? 13.848 -57.996 12.113 1.00 48.09 266 TYR A CA 1
ATOM 2263 C C . TYR A 1 266 ? 14.178 -59.248 12.920 1.00 48.09 266 TYR A C 1
ATOM 2265 O O . TYR A 1 266 ? 15.019 -59.231 13.812 1.00 48.09 266 TYR A O 1
ATOM 2273 N N . THR A 1 267 ? 13.484 -60.342 12.621 1.00 41.03 267 THR A N 1
ATOM 2274 C CA . THR A 1 267 ? 13.933 -61.661 13.061 1.00 41.03 267 THR A CA 1
ATOM 2275 C C . THR A 1 267 ? 15.257 -61.991 12.378 1.00 41.03 267 THR A C 1
ATOM 2277 O O . THR A 1 267 ? 15.337 -61.963 11.149 1.00 41.03 267 THR A O 1
ATOM 2280 N N . GLU A 1 268 ? 16.255 -62.233 13.225 1.00 47.88 268 GLU A N 1
ATOM 2281 C CA . GLU A 1 268 ? 17.457 -63.064 13.079 1.00 47.88 268 GLU A CA 1
ATOM 2282 C C . GLU A 1 268 ? 17.739 -63.586 11.659 1.00 47.88 268 GLU A C 1
ATOM 2284 O O . GLU A 1 268 ? 17.026 -64.444 11.136 1.00 47.88 268 GLU A O 1
ATOM 2289 N N . GLY A 1 269 ? 18.801 -63.051 11.050 1.00 41.03 269 GLY A N 1
ATOM 2290 C CA . GLY A 1 269 ? 19.525 -63.751 9.988 1.00 41.03 269 GLY A CA 1
ATOM 2291 C C . GLY A 1 269 ? 20.441 -64.819 10.566 1.00 41.03 269 GLY A C 1
ATOM 2292 O O . GLY A 1 269 ? 20.842 -64.665 11.743 1.00 41.03 269 GLY A O 1
#

Radius of gyration: 45.08 Å; Cα contacts (8 Å, |Δi|>4): 61; chains: 1; bounding box: 93×101×114 Å

Sequence (269 aa):
MKMKHYHRMATTIQKTWRGFYTRKYVSNYYSRKRYLEGLKIKNEIMLNELEEYAEQQEQMTEIKKDIDQKKKLDTFSRKNHYLLSTVVQPGVFNSPYKPYPDEMEFHLRNAKMDSPSPHPPKKSKDKIFDPSWRRYDLPKPEVLPPVNGKPQGPFRDPREVQQQRYKPFQPTLRVESNYYSLDEAREKMKQEEWVNRLIDIKFQPSKRKTYAYEPLLHSTSSFGHLPYGTSYFRHEYPDKWLFGSSEKFRTVVPPIPVFEKLNDTYTEG

Solvent-accessible surface area (backbone atoms only — not comparable to full-atom values): 17525 Å² total; per-residue (Å²): 118,68,67,64,53,52,52,55,51,52,51,52,53,51,51,52,48,52,55,50,49,39,46,66,75,73,58,35,62,67,63,52,49,53,50,54,54,51,48,51,54,52,50,54,52,52,52,51,55,52,49,56,49,50,53,52,50,51,52,52,50,50,55,50,49,52,52,50,52,52,50,52,48,51,55,48,22,49,75,49,42,84,47,47,60,52,97,89,47,74,13,84,41,37,50,92,90,45,100,61,63,41,74,66,39,57,51,28,71,69,41,66,75,80,67,82,68,74,73,74,74,77,75,74,85,72,68,85,72,77,62,70,80,75,69,74,77,68,82,77,70,93,62,76,83,87,68,91,69,84,71,92,64,99,64,74,56,71,69,58,53,48,51,62,73,67,49,77,88,76,68,54,71,80,69,68,42,60,94,56,45,68,59,53,51,51,49,50,51,52,50,52,52,56,74,68,50,90,59,92,70,74,85,63,97,59,81,81,74,85,66,80,88,73,80,63,89,78,62,83,49,101,84,61,79,80,83,83,79,73,89,81,58,94,76,78,63,85,70,78,73,70,80,81,79,85,72,71,83,78,73,92,60,83,82,60,77,77,66,63,56,70,57,69,78,59,72,81,131

Organism: Capitella teleta (NCBI:txid283909)

Secondary structure (DSSP, 8-state):
-HHHHHHHHHHHHHHHHHHHHIIIII--HHHHHHHHHHHHHHHHHHHHHHHHHHHHHHHHHHHHHHHHHHHHHHHHHHHTGGGSPPSSS--TT--TTSSS--HHHHHHHH--------------------GGGGG--PPPPSS-S---S--SSSPPPHHHHHHHHTPPP---HHHHS-TTHHHHHHHHHHHHHHHT-S-SS---SSPPP-S----GGG---TT----TTSSSSS---GGGGSS----PPP-SSPPPHHHHHHHHTS---

pLDDT: mean 78.22, std 15.95, range [41.03, 98.25]

Foldseek 3Di:
DVVVVVVVVVVVVVVVVVVVCCCPPPVVPVVVVVVVVVVVVVVVVVVVVVVVVVVVVVVVVVVVVVVVVVVVLLVVLLVVLVQEDDPVGHGPQQDPVDPDGDPSNVSNVPRDHDDPPPPPPPPPPCPVPPCVVVPPPDPLPPADDDPDDDPPDPDDDRNVVSCVVPPPDDDDPCRVADPCNVVVVVVVVVVVVVVPDPDPDPPPVDDPDPDDDDPCPPPQDPVGDDPPDDDPDPPDDPPPPPDDDPDDDDDPDPDDPVVVVPVVVDPDD

Mean predicted aligned error: 20.99 Å